Protein AF-A0A942Y2Y8-F1 (afdb_monomer)

Sequence (260 aa):
MPVAVKNQNWIQGVYDPSTGTHDPGAAAQVCASFPASAFPDGYLRFAAALTDLFEAQADQAFVFGRTAAGEMTEPVMATGSPLTVTLGAEWLADVETVFIDITCTEDVTDHAAWAAAVIQLDMSPNYFPESALGIYITPQQLRQFKNMYPDCVSDAYRAAVGELTANIGNIFDMAAMLGEPDENKKDDTIRWILQVLTAYNIASPSLNYSEPLAAAYEKVAQTIIKLKGGVVSLEEPAPYRTDSQNANAEVITSRYKYLG

pLDDT: mean 70.95, std 16.88, range [28.98, 94.31]

Mean predicted aligned error: 14.32 Å

Foldseek 3Di:
DDFPPPPPVQDQADQDPVPRDGHNPDLFKAKGKDFLVLAQQFKKWFAQFDPVQDPKGFDWKWKWFAFPVRDIDDIDIFDDHRTMDGQHNVNSVRGGMMMMMTGIPDGDPDSSVRCVRGIDRFADPFLHRPCLLCVWAPPVRVVVLCVVPVCLLVVQLVVLLVVLCVLQVLWAVSCVQGVDRDNVPNWPLSRLLSSLSSSCSSCVVVVPTDPVSVVSNVVSVVVSVCNSLVVDDIDPPGGTDPPHPPPNPDPPDDVPDDDD

Structure (mmCIF, N/CA/C/O backbone):
data_AF-A0A942Y2Y8-F1
#
_entry.id   AF-A0A942Y2Y8-F1
#
loop_
_atom_site.group_PDB
_atom_site.id
_atom_site.type_symbol
_atom_site.label_atom_id
_atom_site.label_alt_id
_atom_site.label_comp_id
_atom_site.label_asym_id
_atom_site.label_entity_id
_atom_site.label_seq_id
_atom_site.pdbx_PDB_ins_code
_atom_site.Cartn_x
_atom_site.Cartn_y
_atom_site.Cartn_z
_atom_site.occupancy
_atom_site.B_iso_or_equiv
_atom_site.auth_seq_id
_atom_site.auth_comp_id
_atom_site.auth_asym_id
_atom_site.auth_atom_id
_atom_site.pdbx_PDB_model_num
ATOM 1 N N . MET A 1 1 ? 15.844 -10.779 -1.990 1.00 29.38 1 MET A N 1
ATOM 2 C CA . MET A 1 1 ? 15.845 -12.179 -1.494 1.00 29.38 1 MET A CA 1
ATOM 3 C C . MET A 1 1 ? 16.283 -13.093 -2.632 1.00 29.38 1 MET A C 1
ATOM 5 O O . MET A 1 1 ? 15.983 -12.744 -3.767 1.00 29.38 1 MET A O 1
ATOM 9 N N . PRO A 1 2 ? 17.013 -14.199 -2.399 1.00 28.98 2 PRO A N 1
ATOM 10 C CA . PRO A 1 2 ? 17.418 -15.073 -3.494 1.00 28.98 2 PRO A CA 1
ATOM 11 C C . PRO A 1 2 ? 16.175 -15.750 -4.079 1.00 28.98 2 PRO A C 1
ATOM 13 O O . PRO A 1 2 ? 15.473 -16.475 -3.373 1.00 28.98 2 PRO A O 1
ATOM 16 N N . VAL A 1 3 ? 15.894 -15.483 -5.356 1.00 37.16 3 VAL A N 1
ATOM 17 C CA . VAL A 1 3 ? 14.884 -16.205 -6.130 1.00 37.16 3 VAL A CA 1
ATOM 18 C C . VAL A 1 3 ? 15.330 -17.661 -6.164 1.00 37.16 3 VAL A C 1
ATOM 20 O O . VAL A 1 3 ? 16.316 -18.004 -6.816 1.00 37.16 3 VAL A O 1
ATOM 23 N N . ALA A 1 4 ? 14.643 -18.534 -5.432 1.00 37.62 4 ALA A N 1
ATOM 24 C CA . ALA A 1 4 ? 14.806 -19.960 -5.638 1.00 37.62 4 ALA A CA 1
ATOM 25 C C . ALA A 1 4 ? 14.056 -20.310 -6.927 1.00 37.62 4 ALA A C 1
ATOM 27 O O . ALA A 1 4 ? 12.947 -20.839 -6.883 1.00 37.62 4 ALA A O 1
ATOM 28 N N . VAL A 1 5 ? 14.668 -20.015 -8.081 1.00 39.34 5 VAL A N 1
ATOM 29 C CA . VAL A 1 5 ? 14.278 -20.646 -9.342 1.00 39.34 5 VAL A CA 1
ATOM 30 C C . VAL A 1 5 ? 14.702 -22.094 -9.198 1.00 39.34 5 VAL A C 1
ATOM 32 O O . VAL A 1 5 ? 15.810 -22.505 -9.546 1.00 39.34 5 VAL A O 1
ATOM 35 N N . LYS A 1 6 ? 13.845 -22.880 -8.552 1.00 32.59 6 LYS A N 1
ATOM 36 C CA . LYS A 1 6 ? 13.977 -24.317 -8.600 1.00 32.59 6 LYS A CA 1
ATOM 37 C C . LYS A 1 6 ? 13.754 -24.668 -10.057 1.00 32.59 6 LYS A C 1
ATOM 39 O O . LYS A 1 6 ? 12.622 -24.710 -10.520 1.00 32.59 6 LYS A O 1
ATOM 44 N N . ASN A 1 7 ? 14.853 -24.972 -10.738 1.00 32.78 7 ASN A N 1
ATOM 45 C CA . ASN A 1 7 ? 14.883 -25.808 -11.928 1.00 32.78 7 ASN A CA 1
ATOM 46 C C . ASN A 1 7 ? 14.427 -27.225 -11.509 1.00 32.78 7 ASN A C 1
ATOM 48 O O . ASN A 1 7 ? 15.176 -28.196 -11.520 1.00 32.78 7 ASN A O 1
ATOM 52 N N . GLN A 1 8 ? 13.224 -27.321 -10.943 1.00 30.98 8 GLN A N 1
ATOM 53 C CA . GLN A 1 8 ? 12.507 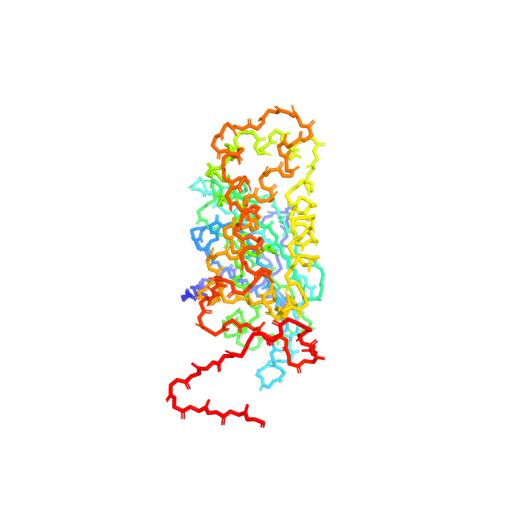-28.563 -10.790 1.00 30.98 8 GLN A CA 1
ATOM 54 C C . GLN A 1 8 ? 11.772 -28.712 -12.108 1.00 30.98 8 GLN A C 1
ATOM 56 O O . GLN A 1 8 ? 11.066 -27.797 -12.511 1.00 30.98 8 GLN A O 1
ATOM 61 N N . ASN A 1 9 ? 12.005 -29.845 -12.763 1.00 31.31 9 ASN A N 1
ATOM 62 C CA . ASN A 1 9 ? 11.547 -30.268 -14.091 1.00 31.31 9 ASN A CA 1
ATOM 63 C C . ASN A 1 9 ? 10.016 -30.256 -14.312 1.00 31.31 9 ASN A C 1
ATOM 65 O O . ASN A 1 9 ? 9.497 -31.097 -15.036 1.00 31.31 9 ASN A O 1
ATOM 69 N N . TRP A 1 10 ? 9.274 -29.377 -13.651 1.00 35.50 10 TRP A N 1
ATOM 70 C CA . TRP A 1 10 ? 7.832 -29.276 -13.739 1.00 35.50 10 TRP A CA 1
ATOM 71 C C . TRP A 1 10 ? 7.377 -28.302 -14.813 1.00 35.50 10 TRP A C 1
ATOM 73 O O . TRP A 1 10 ? 6.204 -28.360 -15.139 1.00 35.50 10 TRP A O 1
ATOM 83 N N . ILE A 1 11 ? 8.248 -27.423 -15.336 1.00 40.03 11 ILE A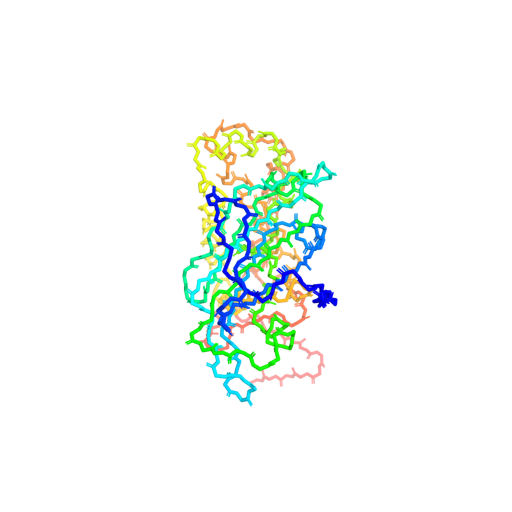 N 1
ATOM 84 C CA . ILE A 1 11 ? 7.776 -26.271 -16.111 1.00 40.03 11 ILE A CA 1
ATOM 85 C C . ILE A 1 11 ? 8.643 -25.935 -17.332 1.00 40.03 11 ILE A C 1
ATOM 87 O O . ILE A 1 11 ? 9.263 -24.885 -17.420 1.00 40.03 11 ILE A O 1
ATOM 91 N N . GLN A 1 12 ? 8.705 -26.857 -18.287 1.00 33.69 12 GLN A N 1
ATOM 92 C CA . GLN A 1 12 ? 8.609 -26.475 -19.699 1.00 33.69 12 GLN A CA 1
ATOM 93 C C . GLN A 1 12 ? 7.242 -26.967 -20.126 1.00 33.69 12 GLN A C 1
ATOM 95 O O . GLN A 1 12 ? 7.063 -28.183 -20.065 1.00 33.69 12 GLN A O 1
ATOM 100 N N . GLY A 1 13 ? 6.273 -26.075 -20.376 1.00 38.81 13 GLY A N 1
ATOM 101 C CA . GLY A 1 13 ? 4.927 -26.442 -20.819 1.00 38.81 13 GLY A CA 1
ATOM 102 C C . GLY A 1 13 ? 3.746 -25.569 -20.380 1.00 38.81 13 GLY A C 1
ATOM 103 O O . GLY A 1 13 ? 3.814 -24.866 -19.383 1.00 38.81 13 GLY A O 1
ATOM 104 N N . VAL A 1 14 ? 2.653 -25.664 -21.142 1.00 39.62 14 VAL A N 1
ATOM 105 C CA . VAL A 1 14 ? 1.379 -24.962 -20.926 1.00 39.62 14 VAL A CA 1
ATOM 106 C C . VAL A 1 14 ? 0.615 -25.629 -19.787 1.00 39.62 14 VAL A C 1
ATOM 108 O O . VAL A 1 14 ? 0.302 -26.819 -19.858 1.00 39.62 14 VAL A O 1
ATOM 111 N N . TYR A 1 15 ? 0.297 -24.868 -18.739 1.00 43.62 15 TYR A N 1
ATOM 112 C CA . TYR A 1 15 ? -0.610 -25.301 -17.678 1.00 43.62 15 TYR A CA 1
ATOM 113 C C . TYR A 1 15 ? -2.063 -25.247 -18.171 1.00 43.62 15 TYR A C 1
ATOM 115 O O . TYR A 1 15 ? -2.558 -24.177 -18.524 1.00 43.62 15 TYR A O 1
ATOM 123 N N . ASP A 1 16 ? -2.758 -26.390 -18.186 1.00 45.28 16 ASP A N 1
ATOM 124 C CA . ASP A 1 16 ? -4.198 -26.445 -18.450 1.00 45.28 16 ASP A CA 1
ATOM 125 C C . ASP A 1 16 ? -4.983 -26.399 -17.123 1.00 45.28 16 ASP A C 1
ATOM 127 O O . ASP A 1 16 ? -5.032 -27.397 -16.388 1.00 45.28 16 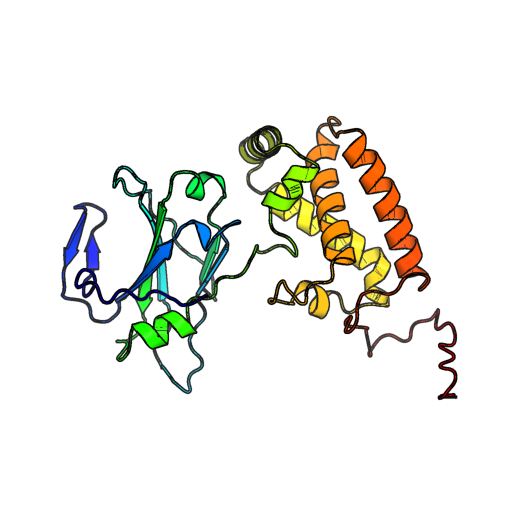ASP A O 1
ATOM 131 N N . PRO A 1 17 ? -5.653 -25.273 -16.810 1.00 39.34 17 PRO A N 1
ATOM 132 C CA . PRO A 1 17 ? -6.388 -25.105 -15.560 1.00 39.34 17 PRO A CA 1
ATOM 133 C C . PRO A 1 17 ? -7.636 -25.996 -15.461 1.00 39.34 17 PRO A C 1
ATOM 135 O O . PRO A 1 17 ? -8.166 -26.167 -14.366 1.00 39.34 17 PRO A O 1
ATOM 138 N N . SER A 1 18 ? -8.115 -26.578 -16.567 1.00 36.94 18 SER A N 1
ATOM 139 C CA . SER A 1 18 ? -9.286 -27.465 -16.574 1.00 36.94 18 SER A CA 1
ATOM 140 C C . SER A 1 18 ? -8.954 -28.919 -16.225 1.00 36.94 18 SER A C 1
ATOM 142 O O . SER A 1 18 ? -9.818 -29.654 -15.743 1.00 36.94 18 SER A O 1
ATOM 144 N N . THR A 1 19 ? -7.704 -29.334 -16.436 1.00 43.19 19 THR A N 1
ATOM 145 C CA . THR A 1 19 ? -7.246 -30.716 -16.219 1.00 43.19 19 THR A CA 1
ATOM 146 C C . THR A 1 19 ? -6.173 -30.838 -15.142 1.00 43.19 19 THR A C 1
ATOM 148 O O . THR A 1 19 ? -5.892 -31.949 -14.695 1.00 43.19 19 THR A O 1
ATOM 151 N N . GLY A 1 20 ? -5.574 -29.722 -14.710 1.00 41.09 20 GLY A N 1
ATOM 152 C CA . GLY A 1 20 ? -4.466 -29.716 -13.753 1.00 41.09 20 GLY A CA 1
ATOM 153 C C . GLY A 1 20 ? -3.198 -30.374 -14.305 1.00 41.09 20 GLY A C 1
ATOM 154 O O . GLY A 1 20 ? -2.337 -30.796 -13.532 1.00 41.09 20 GLY A O 1
ATOM 155 N N . THR A 1 21 ? -3.100 -30.517 -15.631 1.00 38.03 21 THR A N 1
ATOM 156 C CA . THR A 1 21 ? -1.963 -31.145 -16.310 1.00 38.03 21 THR A CA 1
ATOM 157 C C . THR A 1 21 ? -1.142 -30.127 -17.090 1.00 38.03 21 THR A C 1
ATOM 159 O O . THR A 1 21 ? -1.610 -29.042 -17.425 1.00 38.03 21 THR A O 1
ATOM 162 N N . HIS A 1 22 ? 0.121 -30.477 -17.319 1.00 42.22 22 HIS A N 1
ATOM 163 C CA . HIS A 1 22 ? 1.136 -29.594 -17.868 1.00 42.22 22 HIS A CA 1
ATOM 164 C C . HIS A 1 22 ? 1.679 -30.174 -19.184 1.00 42.22 22 HIS A C 1
ATOM 166 O O . HIS A 1 22 ? 2.175 -31.305 -19.183 1.00 42.22 22 HIS A O 1
ATOM 172 N N . ASP A 1 23 ? 1.574 -29.430 -20.291 1.00 44.12 23 ASP A N 1
ATOM 173 C CA . ASP A 1 23 ? 1.946 -29.882 -21.644 1.00 44.12 23 ASP A CA 1
ATOM 174 C C . ASP A 1 23 ? 3.274 -29.264 -22.119 1.00 44.12 23 ASP A C 1
ATOM 176 O O . ASP A 1 23 ? 3.298 -28.068 -22.398 1.00 44.12 23 ASP A O 1
ATOM 180 N N . PRO A 1 24 ? 4.373 -30.028 -22.264 1.00 44.19 24 PRO A N 1
ATOM 181 C CA . PRO A 1 24 ? 5.728 -29.501 -22.434 1.00 44.19 24 PRO A CA 1
ATOM 182 C C . PRO A 1 24 ? 6.102 -28.768 -23.736 1.00 44.19 24 PRO A C 1
ATOM 184 O O . PRO A 1 24 ? 7.284 -28.572 -24.015 1.00 44.19 24 PRO A O 1
ATOM 187 N N . GLY A 1 25 ? 5.122 -28.343 -24.535 1.00 41.03 25 GLY A N 1
ATOM 188 C CA . GLY A 1 25 ? 5.315 -27.887 -25.914 1.00 41.03 25 GLY A CA 1
ATOM 189 C C . GLY A 1 25 ? 5.511 -26.386 -26.179 1.00 41.03 25 GLY A C 1
ATOM 190 O O . GLY A 1 25 ? 5.752 -26.047 -27.335 1.00 41.03 25 GLY A O 1
ATOM 191 N N . ALA A 1 26 ? 5.415 -25.482 -25.195 1.00 46.94 26 ALA A N 1
ATOM 192 C CA . ALA A 1 26 ? 5.525 -24.033 -25.437 1.00 46.94 26 ALA A CA 1
ATOM 193 C C . ALA A 1 26 ? 6.788 -23.435 -24.795 1.00 46.94 26 ALA A C 1
ATOM 195 O O . ALA A 1 26 ? 6.938 -23.437 -23.578 1.00 46.94 26 ALA A O 1
ATOM 196 N N . ALA A 1 27 ? 7.693 -22.911 -25.624 1.00 51.09 27 ALA A N 1
ATOM 197 C CA . ALA A 1 27 ? 8.981 -22.338 -25.219 1.00 51.09 27 ALA A CA 1
ATOM 198 C C . ALA A 1 27 ? 8.900 -20.875 -24.712 1.00 51.09 27 ALA A C 1
ATOM 200 O O . ALA A 1 27 ? 9.917 -20.271 -24.370 1.00 51.09 27 ALA A O 1
ATOM 201 N N . ALA A 1 28 ? 7.682 -20.346 -24.566 1.00 63.03 28 ALA A N 1
ATOM 202 C CA . ALA A 1 28 ? 7.403 -18.960 -24.201 1.00 63.03 28 ALA A CA 1
ATOM 203 C C . ALA A 1 28 ? 6.816 -18.809 -22.783 1.00 63.03 28 ALA A C 1
ATOM 205 O O . ALA A 1 28 ? 6.009 -17.914 -22.548 1.00 63.03 28 ALA A O 1
ATOM 206 N N . GLN A 1 29 ? 7.158 -19.696 -21.842 1.00 67.06 29 GLN A N 1
ATOM 207 C CA . GLN A 1 29 ? 6.560 -19.700 -20.504 1.00 67.06 29 GLN A CA 1
ATOM 208 C C . GLN A 1 29 ? 7.611 -19.877 -19.410 1.00 67.06 29 GLN A C 1
ATOM 210 O O . GLN A 1 29 ? 8.412 -20.811 -19.431 1.00 67.06 29 GLN A O 1
ATOM 215 N N . VAL A 1 30 ? 7.601 -18.968 -18.439 1.00 68.94 30 VAL A N 1
ATOM 216 C CA . VAL A 1 30 ? 8.529 -18.943 -17.310 1.00 68.94 30 VAL A CA 1
ATOM 217 C C . VAL A 1 30 ? 7.738 -19.099 -16.029 1.00 68.94 30 VAL A C 1
ATOM 219 O O . VAL A 1 30 ? 6.879 -18.273 -15.727 1.00 68.94 30 VAL A O 1
ATOM 222 N N . CYS A 1 31 ? 8.101 -20.095 -15.224 1.00 69.75 31 CYS A N 1
ATOM 223 C CA . CYS A 1 31 ? 7.499 -20.271 -13.915 1.00 69.75 31 CYS A CA 1
ATOM 224 C C . CYS A 1 31 ? 8.496 -20.149 -12.769 1.00 69.75 31 CYS A C 1
ATOM 226 O O . CYS A 1 31 ? 9.604 -20.688 -12.805 1.00 69.75 31 CYS A O 1
ATOM 228 N N . ALA A 1 32 ? 8.065 -19.467 -11.713 1.00 71.06 32 ALA A N 1
ATOM 229 C CA . ALA A 1 32 ? 8.843 -19.231 -10.509 1.00 71.06 32 ALA A CA 1
ATOM 230 C C . ALA A 1 32 ? 8.040 -19.609 -9.263 1.00 71.06 32 ALA A C 1
ATOM 232 O O . ALA A 1 32 ? 6.821 -19.468 -9.220 1.00 71.06 32 ALA A O 1
ATOM 233 N N . SER A 1 33 ? 8.736 -20.083 -8.229 1.00 72.12 33 SER A N 1
ATOM 234 C CA . SER A 1 33 ? 8.124 -20.436 -6.949 1.00 72.12 33 SER A CA 1
ATOM 235 C C . SER A 1 33 ? 8.795 -19.695 -5.806 1.00 72.12 33 SER A C 1
ATOM 237 O O . SER A 1 33 ? 10.025 -19.647 -5.731 1.00 72.12 33 SER A O 1
ATOM 239 N N . PHE A 1 34 ? 7.994 -19.199 -4.878 1.00 74.31 34 PHE A N 1
ATOM 240 C CA . PHE A 1 34 ? 8.441 -18.420 -3.737 1.00 74.31 34 PHE A CA 1
ATOM 241 C C . PHE A 1 34 ? 7.731 -18.910 -2.474 1.00 74.31 34 PHE A C 1
ATOM 243 O O . PHE A 1 34 ? 6.559 -19.278 -2.541 1.00 74.31 34 PHE A O 1
ATOM 250 N N . PRO A 1 35 ? 8.388 -18.919 -1.306 1.00 78.12 35 PRO A N 1
ATOM 251 C CA . PRO A 1 35 ? 7.666 -19.132 -0.058 1.00 78.12 35 PRO A CA 1
ATOM 252 C C . PRO A 1 35 ? 6.672 -17.982 0.157 1.00 78.12 35 PRO A C 1
ATOM 254 O O . PRO A 1 35 ? 6.999 -16.832 -0.130 1.00 78.12 35 PRO A O 1
ATOM 257 N N . ALA A 1 36 ? 5.482 -18.260 0.692 1.00 75.94 36 ALA A N 1
ATOM 258 C CA . ALA A 1 36 ? 4.475 -17.224 0.955 1.00 75.94 36 ALA A CA 1
ATOM 259 C C . ALA A 1 36 ? 4.981 -16.124 1.902 1.00 75.94 36 ALA A C 1
ATOM 261 O O . ALA A 1 36 ? 4.612 -14.961 1.773 1.00 75.94 36 ALA A O 1
ATOM 262 N N . SER A 1 37 ? 5.915 -16.466 2.793 1.00 72.81 37 SER A N 1
ATOM 263 C CA . SER A 1 37 ? 6.602 -15.511 3.667 1.00 72.81 37 SER A CA 1
ATOM 264 C C . SER A 1 37 ? 7.445 -14.465 2.928 1.00 72.81 37 SER A C 1
ATOM 266 O O . SER A 1 37 ? 7.826 -13.469 3.537 1.00 72.81 37 SER A O 1
ATOM 268 N N . ALA A 1 38 ? 7.727 -14.650 1.632 1.00 70.56 38 ALA A N 1
ATOM 269 C CA . ALA A 1 38 ? 8.334 -13.621 0.791 1.00 70.56 38 ALA A CA 1
ATOM 270 C C . ALA A 1 38 ? 7.353 -12.488 0.424 1.00 70.56 38 ALA A C 1
ATOM 272 O O . ALA A 1 38 ? 7.790 -11.477 -0.120 1.00 70.56 38 ALA A O 1
ATOM 273 N N . PHE A 1 39 ? 6.058 -12.637 0.732 1.00 71.06 39 PHE A N 1
ATOM 274 C CA . PHE A 1 39 ? 4.984 -11.711 0.359 1.00 71.06 39 PHE A CA 1
ATOM 275 C C . PHE A 1 39 ? 4.173 -11.239 1.575 1.00 71.06 39 PHE A C 1
ATOM 277 O O . PHE A 1 39 ? 2.965 -11.421 1.589 1.00 71.06 39 PHE A O 1
ATOM 284 N N . PRO A 1 40 ? 4.765 -10.625 2.607 1.00 56.06 40 PRO A N 1
ATOM 285 C CA . PRO A 1 40 ? 4.042 -10.297 3.845 1.00 56.06 40 PRO A CA 1
ATOM 286 C C . PRO A 1 40 ? 2.757 -9.469 3.635 1.00 56.06 40 PRO A C 1
ATOM 288 O O . PRO A 1 40 ? 1.799 -9.629 4.387 1.00 56.06 40 PRO A O 1
ATOM 291 N N . ASP A 1 41 ? 2.712 -8.652 2.579 1.00 61.94 41 ASP A N 1
ATOM 292 C CA . ASP A 1 41 ? 1.571 -7.792 2.222 1.00 61.94 41 ASP A CA 1
ATOM 2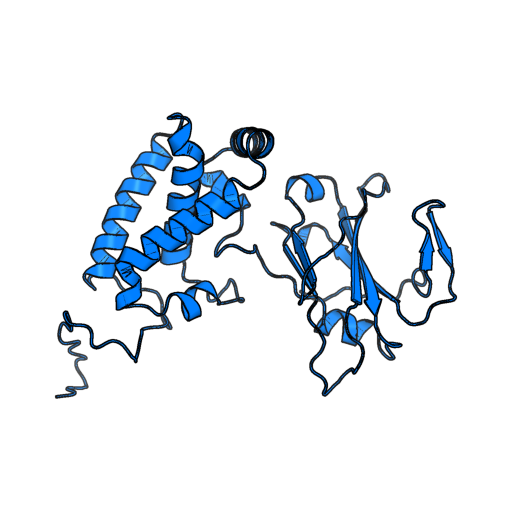93 C C . ASP A 1 41 ? 1.084 -7.982 0.783 1.00 61.94 41 ASP A C 1
ATOM 295 O O . ASP A 1 41 ? 0.194 -7.268 0.328 1.00 61.94 41 ASP A O 1
ATOM 299 N N . GLY A 1 42 ? 1.715 -8.932 0.086 1.00 61.94 42 GLY A N 1
ATOM 300 C CA . GLY A 1 42 ? 1.385 -9.386 -1.253 1.00 61.94 42 GLY A CA 1
ATOM 301 C C . GLY A 1 42 ? 1.167 -8.293 -2.289 1.00 61.94 42 GLY A C 1
ATOM 302 O O . GLY A 1 42 ? 0.058 -8.049 -2.741 1.00 61.94 42 GLY A O 1
ATOM 303 N N . TYR A 1 43 ? 2.253 -7.703 -2.770 1.00 69.06 43 TYR A N 1
ATOM 304 C CA . TYR A 1 43 ? 2.232 -6.983 -4.034 1.00 69.06 43 TYR A CA 1
ATOM 305 C C . TYR A 1 43 ? 3.381 -7.479 -4.912 1.00 69.06 43 TYR A C 1
ATOM 307 O O . TYR A 1 43 ? 4.471 -7.803 -4.440 1.00 69.06 43 TYR A O 1
ATOM 315 N N . LEU A 1 44 ? 3.078 -7.670 -6.187 1.00 73.94 44 LEU A N 1
ATOM 316 C CA . LEU A 1 44 ? 3.941 -8.335 -7.145 1.00 73.94 44 LEU A CA 1
ATOM 317 C C . LEU A 1 44 ? 3.855 -7.579 -8.460 1.00 73.94 44 LEU A C 1
ATOM 319 O O . LEU A 1 44 ? 2.766 -7.301 -8.968 1.00 73.94 44 LEU A O 1
ATOM 323 N N . ARG A 1 45 ? 5.015 -7.249 -9.012 1.00 74.56 45 ARG A N 1
ATOM 324 C CA . ARG A 1 45 ? 5.142 -6.518 -10.262 1.00 74.56 45 ARG A CA 1
ATOM 325 C C . ARG A 1 45 ? 6.012 -7.308 -11.227 1.00 74.56 45 ARG A C 1
ATOM 327 O O . ARG A 1 45 ? 7.069 -7.812 -10.861 1.00 74.56 45 ARG A O 1
ATOM 334 N N . PHE A 1 46 ? 5.588 -7.358 -12.481 1.00 76.31 46 PHE A N 1
ATOM 335 C CA . PHE A 1 46 ? 6.337 -7.939 -13.585 1.00 76.31 46 PHE A CA 1
ATOM 336 C C . PHE A 1 46 ? 6.663 -6.83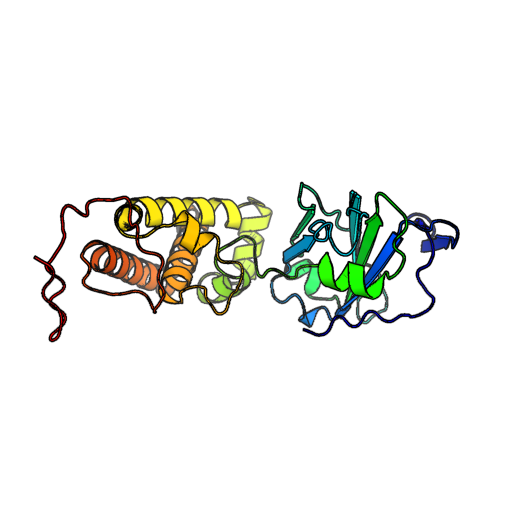6 -14.582 1.00 76.31 46 PHE A C 1
ATOM 338 O O . PHE A 1 46 ? 5.771 -6.273 -15.218 1.00 76.31 46 PHE A O 1
ATOM 345 N N . ALA A 1 47 ? 7.940 -6.494 -14.704 1.00 71.12 47 ALA A N 1
ATOM 346 C CA . ALA A 1 47 ? 8.402 -5.460 -15.622 1.00 71.12 47 ALA A CA 1
ATOM 347 C C . ALA A 1 47 ? 9.243 -6.073 -16.738 1.00 71.12 47 ALA A C 1
ATOM 349 O O . ALA A 1 47 ? 10.026 -6.979 -16.487 1.00 71.12 47 ALA A O 1
ATOM 350 N N . ALA A 1 48 ? 9.110 -5.558 -17.963 1.00 64.38 48 ALA A N 1
ATOM 351 C CA . ALA A 1 48 ? 9.969 -5.973 -19.067 1.00 64.38 48 ALA A CA 1
ATOM 352 C C . ALA A 1 48 ? 11.448 -5.857 -18.663 1.00 64.38 48 ALA A C 1
ATOM 354 O O . ALA A 1 48 ? 11.861 -4.845 -18.085 1.00 64.38 48 ALA A O 1
ATOM 355 N N . ALA A 1 49 ? 12.230 -6.899 -18.951 1.00 60.91 49 ALA A N 1
ATOM 356 C CA . ALA A 1 49 ? 13.667 -6.862 -18.734 1.00 60.91 49 ALA A CA 1
ATOM 357 C C . ALA A 1 49 ? 14.267 -5.708 -19.552 1.00 60.91 49 ALA A C 1
ATOM 359 O O . ALA A 1 49 ? 13.819 -5.419 -20.663 1.00 60.91 49 ALA A O 1
ATOM 360 N N . LEU A 1 50 ? 15.279 -5.034 -19.000 1.00 53.50 50 LEU A N 1
ATOM 361 C CA . LEU A 1 50 ? 16.057 -4.063 -19.764 1.00 53.50 50 LEU A CA 1
ATOM 362 C C . LEU A 1 50 ? 16.639 -4.771 -20.997 1.00 53.50 50 LEU A C 1
ATOM 364 O O . LEU A 1 50 ? 17.264 -5.828 -20.880 1.00 53.50 50 LEU A O 1
ATOM 368 N N . THR A 1 51 ? 16.414 -4.160 -22.160 1.00 53.41 51 THR A N 1
ATOM 369 C CA . THR A 1 51 ? 16.654 -4.674 -23.522 1.00 53.41 51 THR A CA 1
ATOM 370 C C . THR A 1 51 ? 18.078 -5.147 -23.804 1.00 53.41 51 THR A C 1
ATOM 372 O O . THR A 1 51 ? 18.333 -5.764 -24.831 1.00 53.41 51 THR A O 1
ATOM 375 N N . ASP A 1 52 ? 19.015 -4.872 -22.904 1.00 52.16 52 ASP A N 1
ATOM 376 C CA . ASP A 1 52 ? 20.430 -5.168 -23.098 1.00 52.16 52 ASP A CA 1
ATOM 377 C C . ASP A 1 52 ? 20.770 -6.634 -22.754 1.00 52.16 52 ASP A C 1
ATOM 379 O O . ASP A 1 52 ? 21.842 -7.115 -23.118 1.00 52.16 52 ASP A O 1
ATOM 383 N N . LEU A 1 53 ? 19.873 -7.346 -22.051 1.00 52.25 53 LEU A N 1
ATOM 384 C CA . LEU A 1 53 ? 20.067 -8.742 -21.627 1.00 52.25 53 LEU A CA 1
ATOM 385 C C . LEU A 1 53 ? 19.019 -9.717 -22.187 1.00 52.25 53 LEU A C 1
ATOM 387 O O . LEU A 1 53 ? 19.359 -10.879 -22.401 1.00 52.25 53 LEU A O 1
ATOM 391 N N . PHE A 1 54 ? 17.777 -9.275 -22.432 1.00 60.56 54 PHE A N 1
ATOM 392 C CA . PHE A 1 54 ? 16.689 -10.124 -22.937 1.00 60.56 54 PHE A CA 1
ATOM 393 C C . PHE A 1 54 ? 15.676 -9.314 -23.771 1.00 60.56 54 PHE A C 1
ATOM 395 O O . PHE A 1 54 ? 15.259 -8.241 -23.339 1.00 60.56 54 PHE A O 1
ATOM 402 N N . GLU A 1 55 ? 15.252 -9.836 -24.931 1.00 64.94 55 GLU A N 1
ATOM 403 C CA . GLU A 1 55 ? 14.230 -9.214 -25.807 1.00 64.94 55 GLU A CA 1
ATOM 404 C C . GLU A 1 55 ? 12.784 -9.579 -25.399 1.00 64.94 55 GLU A C 1
ATOM 406 O O . GLU A 1 55 ? 11.849 -8.820 -25.654 1.00 64.94 55 GLU A O 1
ATOM 411 N N . ALA A 1 56 ? 12.599 -10.697 -24.685 1.00 70.25 56 ALA A N 1
ATOM 412 C CA . ALA A 1 56 ? 11.289 -11.208 -24.285 1.00 70.25 56 ALA A CA 1
ATOM 413 C C . ALA A 1 56 ? 10.587 -10.331 -23.227 1.00 70.25 56 ALA A C 1
ATOM 415 O O . ALA A 1 56 ? 11.130 -10.068 -22.146 1.00 70.25 56 ALA A O 1
ATOM 416 N N . GLN A 1 57 ? 9.338 -9.945 -23.507 1.00 74.44 57 GLN A N 1
ATOM 417 C CA . GLN A 1 57 ? 8.463 -9.205 -22.594 1.00 74.44 57 GLN A CA 1
ATOM 418 C C . GLN A 1 57 ? 7.463 -10.141 -21.911 1.00 74.44 57 GLN A C 1
ATOM 420 O O . GLN A 1 57 ? 7.062 -11.147 -22.489 1.00 74.44 57 GLN A O 1
ATOM 425 N N . ALA A 1 58 ? 7.046 -9.801 -20.690 1.00 76.12 58 ALA A N 1
ATOM 426 C CA . ALA A 1 58 ? 5.932 -10.477 -20.028 1.00 76.12 58 ALA A CA 1
ATOM 427 C C . ALA A 1 58 ? 4.606 -10.025 -20.666 1.00 76.12 58 ALA A C 1
ATOM 429 O O . ALA A 1 58 ? 4.290 -8.836 -20.630 1.00 76.12 58 ALA A O 1
ATOM 430 N N . ASP A 1 59 ? 3.857 -10.964 -21.245 1.00 77.31 59 ASP A N 1
ATOM 431 C CA . ASP A 1 59 ? 2.571 -10.726 -21.918 1.00 77.31 59 ASP A CA 1
ATOM 432 C C . ASP A 1 59 ? 1.390 -10.960 -20.966 1.00 77.31 59 ASP A C 1
ATOM 434 O O . ASP A 1 59 ? 0.526 -10.102 -20.783 1.00 77.31 59 ASP A O 1
ATOM 438 N N . GLN A 1 60 ? 1.391 -12.104 -20.279 1.00 79.38 60 GLN A N 1
ATOM 439 C CA . GLN A 1 60 ? 0.387 -12.467 -19.278 1.00 79.38 60 GLN A CA 1
ATOM 440 C C . GLN A 1 60 ? 1.066 -13.114 -18.081 1.00 79.38 60 GLN A C 1
ATOM 442 O O . GLN A 1 60 ? 2.060 -13.819 -18.244 1.00 79.38 60 GLN A O 1
ATOM 447 N N . ALA A 1 61 ? 0.528 -12.902 -16.881 1.00 81.50 61 ALA A N 1
ATOM 448 C CA . ALA A 1 61 ? 0.991 -13.619 -15.703 1.00 81.50 61 ALA A CA 1
ATOM 449 C C . ALA A 1 61 ? -0.172 -14.084 -14.827 1.00 81.50 61 ALA A C 1
ATOM 451 O O . ALA A 1 61 ? -1.136 -13.348 -14.604 1.00 81.50 61 ALA A O 1
ATOM 452 N N . PHE A 1 62 ? -0.052 -15.300 -14.310 1.00 83.50 62 PHE A N 1
ATOM 453 C CA . PHE A 1 62 ? -0.983 -15.918 -13.378 1.00 83.50 62 PHE A CA 1
ATOM 454 C C . PHE A 1 62 ? -0.253 -16.285 -12.094 1.00 83.50 62 PHE A C 1
ATOM 456 O O . PHE A 1 62 ? 0.858 -16.815 -12.118 1.00 83.50 62 PHE A O 1
ATOM 463 N N . VAL A 1 63 ? -0.886 -16.008 -10.960 1.00 84.94 63 VAL A N 1
ATOM 464 C CA . VAL A 1 63 ? -0.348 -16.330 -9.643 1.00 84.94 63 VAL A CA 1
ATOM 465 C C . VAL A 1 63 ? -1.250 -17.330 -8.943 1.00 84.94 63 VAL A C 1
ATOM 467 O O . VAL A 1 63 ? -2.460 -17.135 -8.851 1.00 84.94 63 VAL A O 1
ATOM 470 N N . PHE A 1 64 ? -0.640 -18.389 -8.423 1.00 86.38 64 PHE A N 1
ATOM 471 C CA . PHE A 1 64 ? -1.309 -19.476 -7.724 1.00 86.38 64 PHE A CA 1
ATOM 472 C C . PHE A 1 64 ? -0.642 -19.711 -6.378 1.00 86.38 64 PHE A C 1
ATOM 474 O O . PHE A 1 64 ? 0.566 -19.556 -6.223 1.00 86.38 64 PHE A O 1
ATOM 481 N N . GLY A 1 65 ? -1.420 -20.110 -5.390 1.00 83.31 65 GLY A N 1
ATOM 482 C CA . GLY A 1 65 ? -0.945 -20.479 -4.069 1.00 83.31 65 GLY A CA 1
ATOM 483 C C . GLY A 1 65 ? -1.088 -21.977 -3.892 1.00 83.31 65 GLY A C 1
ATOM 484 O O . GLY A 1 65 ? -2.065 -22.562 -4.346 1.00 83.31 65 GLY A O 1
ATOM 485 N N . ARG A 1 66 ? -0.132 -22.602 -3.215 1.00 82.62 66 ARG A N 1
ATOM 486 C CA . ARG A 1 66 ? -0.261 -23.970 -2.728 1.00 82.62 66 ARG A CA 1
ATOM 487 C C . ARG A 1 66 ? -0.283 -23.974 -1.213 1.00 82.62 66 ARG A C 1
ATOM 489 O O . ARG A 1 66 ? 0.642 -23.451 -0.585 1.00 82.62 66 ARG A O 1
ATOM 496 N N . THR A 1 67 ? -1.316 -24.579 -0.646 1.00 82.81 67 THR A N 1
ATOM 497 C CA . THR A 1 67 ? -1.469 -24.730 0.803 1.00 82.81 67 THR A CA 1
ATOM 498 C C . THR A 1 67 ? -0.584 -25.852 1.345 1.00 82.81 67 THR A C 1
ATOM 500 O O . THR A 1 67 ? -0.065 -26.680 0.589 1.00 82.81 67 THR A O 1
ATOM 503 N N . ALA A 1 68 ? -0.452 -25.930 2.671 1.00 79.81 68 ALA A N 1
ATOM 504 C CA . ALA A 1 68 ? 0.231 -27.040 3.347 1.00 79.81 68 ALA A CA 1
ATOM 505 C C . ALA A 1 68 ? -0.394 -28.414 3.029 1.00 79.81 68 ALA A C 1
ATOM 507 O O . ALA A 1 68 ? 0.287 -29.439 3.037 1.00 79.81 68 ALA A O 1
ATOM 508 N N . ALA A 1 69 ? -1.697 -28.439 2.720 1.00 79.00 69 ALA A N 1
ATOM 509 C CA . ALA A 1 69 ? -2.424 -29.643 2.324 1.00 79.00 69 ALA A CA 1
ATOM 510 C C . ALA A 1 69 ? -2.163 -30.058 0.861 1.00 79.00 69 ALA A C 1
ATOM 512 O O . ALA A 1 69 ? -2.616 -31.118 0.434 1.00 79.00 69 ALA A O 1
ATOM 513 N N . GLY A 1 70 ? -1.421 -29.248 0.096 1.00 75.69 70 GLY A N 1
ATOM 514 C CA . GLY A 1 70 ? -1.143 -29.479 -1.321 1.00 75.69 70 GLY A CA 1
ATOM 515 C C . GLY A 1 70 ? -2.253 -29.006 -2.262 1.00 75.69 70 GLY A C 1
ATOM 516 O O . GLY A 1 70 ? -2.178 -29.284 -3.457 1.00 75.69 70 GLY A O 1
ATOM 517 N N . GLU A 1 71 ? -3.258 -28.295 -1.750 1.00 78.25 71 GLU A N 1
ATOM 518 C CA . GLU A 1 71 ? -4.342 -27.723 -2.551 1.00 78.25 71 GLU A CA 1
ATOM 519 C C . GLU A 1 71 ? -3.869 -26.454 -3.264 1.00 78.25 71 GLU A C 1
ATOM 521 O O . GLU A 1 71 ? -3.098 -25.673 -2.700 1.00 78.25 71 GLU A O 1
ATOM 526 N N . MET A 1 72 ? -4.335 -26.255 -4.497 1.00 79.44 72 MET A N 1
ATOM 527 C CA . MET A 1 72 ?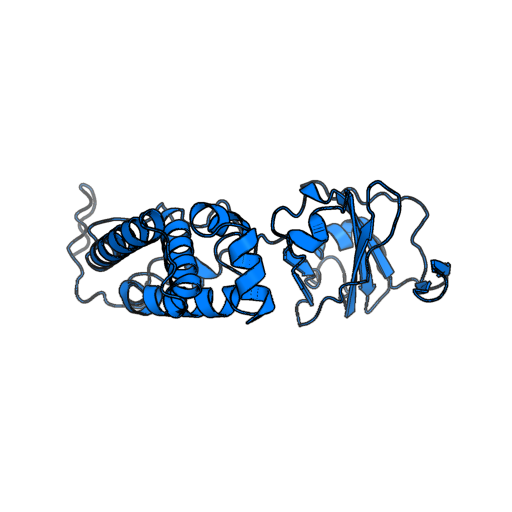 -4.043 -25.065 -5.296 1.00 79.44 72 MET A CA 1
ATOM 528 C C . MET A 1 72 ? -5.170 -24.043 -5.140 1.00 79.44 72 MET A C 1
ATOM 530 O O . MET A 1 72 ? -6.344 -24.401 -5.225 1.00 79.44 72 MET A O 1
ATOM 534 N N . THR A 1 73 ? -4.820 -22.776 -4.928 1.00 81.06 73 THR A N 1
ATOM 535 C CA . THR A 1 73 ? -5.787 -21.673 -4.934 1.00 81.06 73 THR A CA 1
ATOM 536 C C . THR A 1 73 ? -6.218 -21.327 -6.359 1.00 81.06 73 THR A C 1
ATOM 538 O O . THR A 1 73 ? -5.568 -21.703 -7.339 1.00 81.06 73 THR A O 1
ATOM 541 N N . GLU A 1 74 ? -7.322 -20.587 -6.480 1.00 78.56 74 GLU A N 1
ATOM 542 C CA . GLU A 1 74 ? -7.732 -20.035 -7.769 1.00 78.56 74 GLU A CA 1
ATOM 543 C C . GLU A 1 74 ? -6.667 -19.063 -8.319 1.00 78.56 74 GLU A C 1
ATOM 545 O O . GLU A 1 74 ? -6.108 -18.272 -7.544 1.00 78.56 74 GLU A O 1
ATOM 550 N N . PRO A 1 75 ? -6.388 -19.102 -9.640 1.00 80.31 75 PRO A N 1
ATOM 551 C CA . PRO A 1 75 ? -5.453 -18.185 -10.279 1.00 80.31 75 PRO A CA 1
ATOM 552 C C . PRO A 1 75 ? -5.862 -16.731 -10.091 1.00 80.31 75 PRO A C 1
ATOM 554 O O . PRO A 1 75 ? -6.989 -16.345 -10.403 1.00 80.31 75 PRO A O 1
ATOM 557 N N . VAL A 1 76 ? -4.894 -15.901 -9.717 1.00 83.88 76 VAL A N 1
ATOM 558 C CA . VAL A 1 76 ? -5.014 -14.446 -9.795 1.00 83.88 76 VAL A CA 1
ATOM 559 C C . VAL A 1 76 ? -4.254 -13.969 -11.026 1.00 83.88 76 VAL A C 1
ATOM 561 O O . VAL A 1 76 ? -3.046 -14.171 -11.137 1.00 83.88 76 VAL A O 1
ATOM 564 N N . MET A 1 77 ? -4.961 -13.346 -11.966 1.00 83.38 77 MET A N 1
ATOM 565 C CA . MET A 1 77 ? -4.354 -12.772 -13.166 1.00 83.38 77 MET A CA 1
ATOM 566 C C . MET A 1 77 ? -3.705 -11.422 -12.835 1.00 83.38 77 MET A C 1
ATOM 568 O O . MET A 1 77 ? -4.340 -10.554 -12.233 1.00 83.38 77 MET A O 1
ATOM 572 N N . ALA A 1 78 ? -2.455 -11.232 -13.255 1.00 82.44 78 ALA A N 1
ATOM 573 C CA . ALA A 1 78 ? -1.802 -9.931 -13.241 1.00 82.44 78 ALA A CA 1
ATOM 574 C C . ALA A 1 78 ? -2.269 -9.093 -14.434 1.00 82.44 78 ALA A C 1
ATOM 576 O O . ALA A 1 78 ? -2.471 -9.612 -15.531 1.00 82.44 78 ALA A O 1
ATOM 577 N N . THR A 1 79 ? -2.432 -7.789 -14.234 1.00 76.06 79 THR A N 1
ATOM 578 C CA . THR A 1 79 ? -2.975 -6.887 -15.262 1.00 76.06 79 THR A CA 1
ATOM 579 C C . THR A 1 79 ? -2.163 -5.599 -15.354 1.00 76.06 79 THR A C 1
ATOM 581 O O . THR A 1 79 ? -1.442 -5.251 -14.425 1.00 76.06 79 THR A O 1
ATOM 584 N N . GLY A 1 80 ? -2.273 -4.877 -16.473 1.00 71.88 80 GLY A N 1
ATOM 585 C CA . GLY A 1 80 ? -1.615 -3.579 -16.668 1.00 71.88 80 GLY A CA 1
ATOM 586 C C . GLY A 1 80 ? -0.292 -3.639 -17.439 1.00 71.88 80 GLY A C 1
ATOM 587 O O . GLY A 1 80 ? 0.085 -4.667 -17.987 1.00 71.88 80 GLY A O 1
ATOM 588 N N . SER A 1 81 ? 0.390 -2.494 -17.526 1.00 70.31 81 SER A N 1
ATOM 589 C CA . SER A 1 81 ? 1.707 -2.357 -18.162 1.00 70.31 81 SER A CA 1
ATOM 590 C C . SER A 1 81 ? 2.568 -1.390 -17.339 1.00 70.31 81 SER A C 1
ATOM 592 O O . SER A 1 81 ? 2.368 -0.175 -17.452 1.00 70.31 81 SER A O 1
ATOM 594 N N . PRO A 1 82 ? 3.523 -1.873 -16.519 1.00 73.81 82 PRO A N 1
ATOM 595 C CA . PRO A 1 82 ? 3.888 -3.282 -16.288 1.00 73.81 82 PRO A CA 1
ATOM 596 C C . PRO A 1 82 ? 2.749 -4.107 -15.667 1.00 73.81 82 PRO A C 1
ATOM 598 O O . PRO A 1 82 ? 1.879 -3.534 -15.013 1.00 73.81 82 PRO A O 1
ATOM 601 N N . LEU A 1 83 ? 2.755 -5.431 -15.865 1.00 78.50 83 LEU A N 1
ATOM 602 C CA . LEU A 1 83 ? 1.765 -6.324 -15.252 1.00 78.50 83 LEU A CA 1
ATOM 603 C C . LEU A 1 83 ? 1.945 -6.306 -13.730 1.00 78.50 83 LEU A C 1
ATOM 605 O O . LEU A 1 83 ? 3.0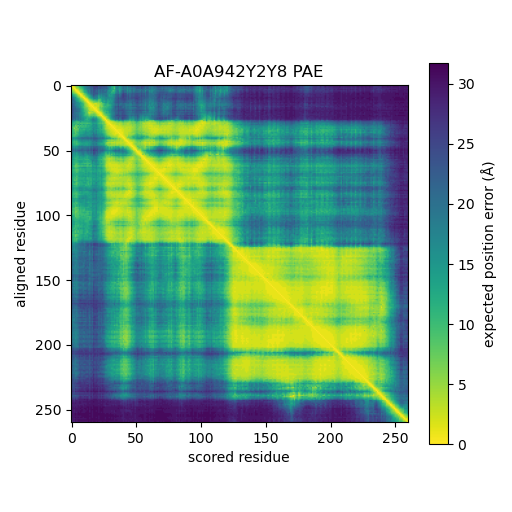60 -6.463 -13.230 1.00 78.50 83 LEU A O 1
ATOM 609 N N . THR A 1 84 ? 0.863 -6.138 -12.980 1.00 78.56 84 THR A N 1
ATOM 610 C CA . THR A 1 84 ? 0.889 -6.123 -11.514 1.00 78.56 84 THR A CA 1
ATOM 611 C C . THR A 1 84 ? -0.229 -6.970 -10.929 1.00 78.56 84 THR A C 1
ATOM 613 O O . THR A 1 84 ? -1.280 -7.177 -11.542 1.00 78.56 84 THR A O 1
ATOM 616 N N . VAL A 1 85 ? 0.012 -7.480 -9.724 1.00 79.44 85 VAL A N 1
ATOM 617 C CA . VAL A 1 85 ? -0.961 -8.238 -8.944 1.00 79.44 85 VAL A CA 1
ATOM 618 C C . VAL A 1 85 ? -0.763 -7.977 -7.456 1.00 79.44 85 VAL A C 1
ATOM 620 O O . VAL A 1 85 ? 0.352 -8.011 -6.937 1.00 79.44 85 VAL A O 1
ATOM 623 N N . THR A 1 86 ? -1.869 -7.735 -6.760 1.00 77.00 86 THR A N 1
ATOM 624 C CA . THR A 1 86 ? -1.904 -7.649 -5.299 1.00 77.00 86 THR A CA 1
ATOM 625 C C . THR A 1 86 ? -2.444 -8.967 -4.752 1.00 77.00 86 THR A C 1
ATOM 627 O O . THR A 1 86 ? -3.592 -9.326 -5.007 1.00 77.00 86 THR A O 1
ATOM 630 N N . LEU A 1 87 ? -1.627 -9.693 -3.998 1.00 77.00 87 LEU A N 1
ATOM 631 C CA . LEU A 1 87 ? -2.027 -10.858 -3.220 1.00 77.00 87 LEU A CA 1
ATOM 632 C C . LEU A 1 87 ? -2.495 -10.384 -1.840 1.00 77.00 87 LEU A C 1
ATOM 634 O O . LEU A 1 87 ? -1.717 -9.906 -1.023 1.00 77.00 87 LEU A O 1
ATOM 638 N N . GLY A 1 88 ? -3.787 -10.495 -1.550 1.00 70.94 88 GLY A N 1
ATOM 639 C CA . GLY A 1 88 ? -4.287 -10.108 -0.232 1.00 70.94 88 GLY A CA 1
ATOM 640 C C . GLY A 1 88 ? -3.684 -10.970 0.885 1.00 70.94 88 GLY A C 1
ATOM 641 O O . GLY A 1 88 ? -3.482 -12.171 0.704 1.00 70.94 88 GLY A O 1
ATOM 642 N N . ALA A 1 89 ? -3.494 -10.391 2.074 1.00 69.06 89 ALA A N 1
ATOM 643 C CA . ALA A 1 89 ? -3.060 -11.132 3.266 1.00 69.06 89 ALA A CA 1
ATOM 644 C C . ALA A 1 89 ? -3.959 -12.348 3.580 1.00 69.06 89 ALA A C 1
ATOM 646 O O . ALA A 1 89 ? -3.495 -13.340 4.128 1.00 69.06 89 ALA A O 1
ATOM 647 N N . GLU A 1 90 ? -5.240 -12.292 3.202 1.00 72.25 90 GLU A N 1
ATOM 648 C CA . GLU A 1 90 ? -6.172 -13.418 3.340 1.00 72.25 90 GLU A CA 1
ATOM 649 C C . GLU A 1 90 ? -5.882 -14.547 2.357 1.00 72.25 90 GLU A C 1
ATOM 651 O O . GLU A 1 90 ? -5.904 -15.708 2.744 1.00 72.25 90 GLU A O 1
ATOM 656 N N . TRP A 1 91 ? -5.565 -14.209 1.105 1.00 78.75 91 TRP A N 1
ATOM 657 C CA . TRP A 1 91 ? -5.183 -15.199 0.100 1.00 78.75 91 TRP A CA 1
ATOM 658 C C . TRP A 1 91 ? -3.886 -15.903 0.508 1.00 78.75 91 TRP A C 1
ATOM 660 O O . TRP A 1 91 ? -3.733 -17.095 0.282 1.00 78.75 91 TRP A O 1
ATOM 670 N N . LEU A 1 92 ? -2.974 -15.179 1.160 1.00 77.88 92 LEU A N 1
ATOM 671 C CA . LEU A 1 92 ? -1.697 -15.710 1.635 1.00 77.88 92 LEU A CA 1
ATOM 672 C C . LEU A 1 92 ? -1.781 -16.471 2.966 1.00 77.88 92 LEU A C 1
ATOM 674 O O . LEU A 1 92 ? -0.830 -17.173 3.297 1.00 77.88 92 LEU A O 1
ATOM 678 N N . ALA A 1 93 ? -2.875 -16.348 3.725 1.00 79.00 93 ALA A N 1
ATOM 679 C CA . ALA A 1 93 ? -2.960 -16.848 5.101 1.00 79.00 93 ALA A CA 1
ATOM 680 C C . ALA A 1 93 ? -2.720 -18.363 5.215 1.00 79.00 93 ALA A C 1
ATOM 682 O O . ALA A 1 93 ? -2.046 -18.807 6.143 1.00 79.00 93 ALA A O 1
ATOM 683 N N . ASP A 1 94 ? -3.229 -19.127 4.246 1.00 82.75 94 ASP A N 1
ATOM 684 C CA . ASP A 1 94 ? -3.135 -20.592 4.212 1.00 82.75 94 ASP A CA 1
ATOM 685 C C . ASP A 1 94 ? -2.183 -21.105 3.115 1.00 82.75 94 ASP A C 1
ATOM 687 O O . ASP A 1 94 ? -2.058 -22.313 2.894 1.00 82.75 94 ASP A O 1
ATOM 691 N N . VAL A 1 95 ? -1.498 -20.197 2.414 1.00 83.94 95 VAL A N 1
ATOM 692 C CA . VAL A 1 95 ? -0.572 -20.526 1.326 1.00 83.94 95 VAL A CA 1
ATOM 693 C C . VAL A 1 95 ? 0.833 -20.693 1.894 1.00 83.94 95 VAL A C 1
ATOM 695 O O . VAL A 1 95 ? 1.343 -19.830 2.596 1.00 83.94 95 VAL A O 1
ATOM 698 N N . GLU A 1 96 ? 1.502 -21.797 1.559 1.00 83.94 96 GLU A N 1
ATOM 699 C CA . GLU A 1 96 ? 2.914 -22.008 1.900 1.00 83.94 96 GLU A CA 1
ATOM 700 C C . GLU A 1 96 ? 3.843 -21.591 0.761 1.00 83.94 96 GLU A C 1
ATOM 702 O O . GLU A 1 96 ? 4.953 -21.105 0.988 1.00 83.94 96 GLU A O 1
ATOM 707 N N . THR A 1 97 ? 3.419 -21.818 -0.483 1.00 79.94 97 THR A N 1
ATOM 708 C CA . THR A 1 97 ? 4.219 -21.550 -1.683 1.00 79.94 97 THR A CA 1
ATOM 709 C C . THR A 1 97 ? 3.383 -20.815 -2.716 1.00 79.94 97 THR A C 1
ATOM 711 O O . THR A 1 97 ? 2.305 -21.274 -3.072 1.00 79.94 97 THR A O 1
ATOM 714 N N . VAL A 1 98 ? 3.902 -19.705 -3.225 1.00 80.81 98 VAL A N 1
ATOM 715 C CA . VAL A 1 98 ? 3.334 -18.954 -4.343 1.00 80.81 98 VAL A CA 1
ATOM 716 C C . VAL A 1 98 ? 4.047 -19.375 -5.620 1.00 80.81 98 VAL A C 1
ATOM 718 O O . VAL A 1 98 ? 5.277 -19.370 -5.677 1.00 80.81 98 VAL A O 1
ATOM 721 N N . PHE A 1 99 ? 3.274 -19.737 -6.631 1.00 81.06 99 PHE A N 1
ATOM 722 C CA . PHE A 1 99 ? 3.715 -20.015 -7.986 1.00 81.06 99 PHE A CA 1
ATOM 723 C C . PHE A 1 99 ? 3.309 -18.860 -8.881 1.00 81.06 99 PHE A C 1
ATOM 725 O O . PHE A 1 99 ? 2.185 -18.369 -8.807 1.00 81.06 99 PHE A O 1
ATOM 732 N N . ILE A 1 100 ? 4.234 -18.443 -9.725 1.00 80.38 100 ILE A N 1
ATOM 733 C CA . ILE A 1 100 ? 4.019 -17.417 -10.725 1.00 80.38 100 ILE A CA 1
ATOM 734 C C . ILE A 1 100 ? 4.288 -18.064 -12.060 1.00 80.38 100 ILE A C 1
ATOM 736 O O . ILE A 1 100 ? 5.357 -18.639 -12.248 1.00 80.38 100 ILE A O 1
ATOM 740 N N . ASP A 1 101 ? 3.328 -17.939 -12.951 1.00 80.50 101 ASP A N 1
ATOM 741 C CA . ASP A 1 101 ? 3.389 -18.408 -14.315 1.00 80.50 101 ASP A CA 1
ATOM 742 C C . ASP A 1 101 ? 3.319 -17.203 -15.247 1.00 80.50 101 ASP A C 1
ATOM 744 O O . ASP A 1 101 ? 2.372 -16.423 -15.162 1.00 80.50 101 ASP A O 1
ATOM 748 N N . ILE A 1 102 ? 4.343 -17.005 -16.075 1.00 78.25 102 ILE A N 1
ATOM 749 C CA . ILE A 1 102 ? 4.477 -15.843 -16.948 1.00 78.25 102 ILE A CA 1
ATOM 750 C C . ILE A 1 102 ? 4.601 -16.316 -18.389 1.00 78.25 102 ILE A C 1
ATOM 752 O O . ILE A 1 102 ? 5.543 -17.021 -18.742 1.00 78.25 102 ILE A O 1
ATOM 756 N N . THR A 1 103 ? 3.675 -15.872 -19.231 1.00 78.19 103 THR A N 1
ATOM 757 C CA . THR A 1 103 ? 3.772 -16.000 -20.684 1.00 78.19 103 THR A CA 1
ATOM 758 C C . THR A 1 103 ? 4.628 -14.868 -21.240 1.00 78.19 103 THR A C 1
ATOM 760 O O . THR A 1 103 ? 4.461 -13.703 -20.867 1.00 78.19 103 THR A O 1
ATOM 763 N N . CYS A 1 104 ? 5.540 -15.213 -22.137 1.00 73.38 104 CYS A N 1
ATOM 764 C CA . CYS A 1 104 ? 6.486 -14.312 -22.769 1.00 73.38 104 CYS A CA 1
ATOM 765 C C . CYS A 1 104 ? 6.105 -14.059 -24.232 1.00 73.38 104 CYS A C 1
ATOM 767 O O . CYS A 1 104 ? 5.550 -14.926 -24.904 1.00 73.38 104 CYS A O 1
ATOM 769 N N . THR A 1 105 ? 6.449 -12.882 -24.754 1.00 75.62 105 THR A N 1
ATOM 770 C CA . THR A 1 105 ? 6.262 -12.562 -26.181 1.00 75.62 105 THR A CA 1
ATOM 771 C C . THR A 1 105 ? 7.183 -13.369 -27.099 1.00 75.62 105 THR A C 1
ATOM 773 O O . THR A 1 105 ? 6.889 -13.516 -28.283 1.00 75.62 105 THR A O 1
ATOM 776 N N . GLU A 1 106 ? 8.300 -13.864 -26.563 1.00 72.38 106 GLU A N 1
ATOM 777 C CA . GLU A 1 106 ? 9.352 -14.591 -27.275 1.00 72.38 106 GLU A CA 1
ATOM 778 C C . GLU A 1 106 ? 10.003 -15.633 -26.351 1.00 72.38 106 GLU A C 1
ATOM 780 O O . GLU A 1 106 ? 9.873 -15.555 -25.125 1.00 72.38 106 GLU A O 1
ATOM 785 N N . ASP A 1 107 ? 10.725 -16.591 -26.936 1.00 70.25 107 ASP A N 1
ATOM 786 C CA . ASP A 1 107 ? 11.413 -17.646 -26.189 1.00 70.25 107 ASP A CA 1
ATOM 787 C C . ASP A 1 107 ? 12.555 -17.080 -25.331 1.00 70.25 107 ASP A C 1
ATOM 789 O O . ASP A 1 107 ? 13.459 -16.388 -25.809 1.00 70.25 107 ASP A O 1
ATOM 793 N N . VAL A 1 108 ? 12.563 -17.437 -24.048 1.00 66.38 108 VAL A N 1
ATOM 794 C CA . VAL A 1 108 ? 13.593 -17.001 -23.102 1.00 66.38 108 VAL A CA 1
ATOM 795 C C . VAL A 1 108 ? 14.722 -18.030 -23.056 1.00 66.38 108 VAL A C 1
ATOM 797 O O . VAL A 1 108 ? 14.519 -19.189 -22.713 1.00 66.38 108 VAL A O 1
ATOM 800 N N . THR A 1 109 ? 15.960 -17.630 -23.358 1.00 68.31 109 THR A N 1
ATOM 801 C CA . THR A 1 109 ? 17.092 -18.580 -23.347 1.00 68.31 109 THR A CA 1
ATOM 802 C C . THR A 1 109 ? 17.517 -18.977 -21.926 1.00 68.31 109 THR A C 1
ATOM 804 O O . THR A 1 109 ? 17.780 -20.150 -21.665 1.00 68.31 109 THR A O 1
ATOM 807 N N . ASP A 1 110 ? 17.545 -18.021 -20.989 1.00 71.00 110 ASP A N 1
ATOM 808 C CA . ASP A 1 110 ? 17.816 -18.255 -19.562 1.00 71.00 110 ASP A CA 1
ATOM 809 C C . ASP A 1 110 ? 16.620 -17.800 -18.719 1.00 71.00 110 ASP A C 1
ATOM 811 O O . ASP A 1 110 ? 16.502 -16.638 -18.321 1.00 71.00 110 ASP A O 1
ATOM 815 N N . HIS A 1 111 ? 15.716 -18.745 -18.458 1.00 71.00 111 HIS A N 1
ATOM 816 C CA . HIS A 1 111 ? 14.472 -18.498 -17.731 1.00 71.00 111 HIS A CA 1
ATOM 817 C C . HIS A 1 111 ? 14.735 -18.013 -16.298 1.00 71.00 111 HIS A C 1
ATOM 819 O O . HIS A 1 111 ? 13.959 -17.225 -15.763 1.00 71.00 111 HIS A O 1
ATOM 825 N N . ALA A 1 112 ? 15.833 -18.449 -15.669 1.00 66.94 112 ALA A N 1
ATOM 826 C CA . ALA A 1 112 ? 16.131 -18.107 -14.284 1.00 66.94 112 ALA A CA 1
ATOM 827 C C . ALA A 1 112 ? 16.650 -16.672 -14.153 1.00 66.94 112 ALA A C 1
ATOM 829 O O . ALA A 1 112 ? 16.192 -15.924 -13.286 1.00 66.94 112 ALA A O 1
ATOM 830 N N . ALA A 1 113 ? 17.582 -16.282 -15.025 1.00 68.00 113 ALA A N 1
ATOM 831 C CA . ALA A 1 113 ? 18.106 -14.922 -15.062 1.00 68.00 113 ALA A CA 1
ATOM 832 C C . ALA A 1 113 ? 17.032 -13.913 -15.493 1.00 68.00 113 ALA A C 1
ATOM 834 O O . ALA A 1 113 ? 16.930 -12.838 -14.900 1.00 68.00 113 ALA A O 1
ATOM 835 N N . TRP A 1 114 ? 16.186 -14.282 -16.458 1.00 74.81 114 TRP A N 1
ATOM 836 C CA . TRP A 1 114 ? 15.058 -13.454 -16.874 1.00 74.81 114 TRP A CA 1
ATOM 837 C C . TRP A 1 114 ? 14.022 -13.294 -15.758 1.00 74.81 114 TRP A C 1
ATOM 839 O O . TRP A 1 114 ? 13.662 -12.167 -15.427 1.00 74.81 114 TRP A O 1
ATOM 849 N N . ALA A 1 115 ? 13.608 -14.385 -15.100 1.00 72.75 115 ALA A N 1
ATOM 850 C CA . ALA A 1 115 ? 12.671 -14.323 -13.975 1.00 72.75 115 ALA A CA 1
ATOM 851 C C . ALA A 1 115 ? 13.196 -13.426 -12.847 1.00 72.75 115 ALA A C 1
ATOM 853 O O . ALA A 1 115 ? 12.446 -12.626 -12.295 1.00 72.75 115 ALA A O 1
ATOM 854 N N . ALA A 1 116 ? 14.490 -13.516 -12.528 1.00 70.62 116 ALA A N 1
ATOM 855 C CA . ALA A 1 116 ? 15.119 -12.666 -11.521 1.00 70.62 116 ALA A 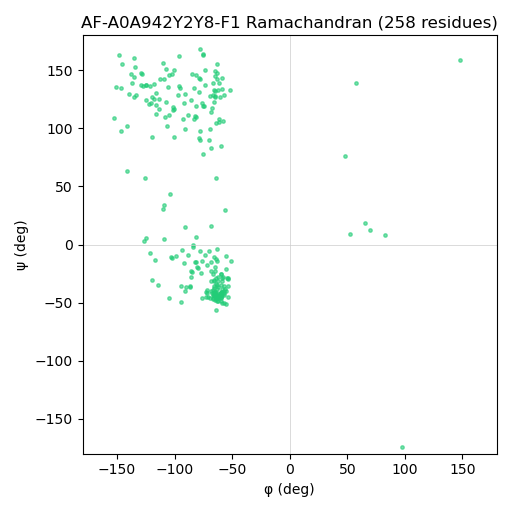CA 1
ATOM 856 C C . ALA A 1 116 ? 15.187 -11.179 -11.921 1.00 70.62 116 ALA A C 1
ATOM 858 O O . ALA A 1 116 ? 15.258 -10.324 -11.040 1.00 70.62 116 ALA A O 1
ATOM 859 N N . ALA A 1 117 ? 15.179 -10.869 -13.220 1.00 70.62 117 ALA A N 1
ATOM 860 C CA . ALA A 1 117 ? 15.183 -9.501 -13.734 1.00 70.62 117 ALA A CA 1
ATOM 861 C C . ALA A 1 117 ? 13.769 -8.902 -13.856 1.00 70.62 117 ALA A C 1
ATOM 863 O O . ALA A 1 117 ? 13.590 -7.708 -13.621 1.00 70.62 117 ALA A O 1
ATOM 864 N N . VAL A 1 118 ? 12.780 -9.723 -14.221 1.00 73.62 118 VAL A N 1
ATOM 865 C CA . VAL A 1 118 ? 11.403 -9.299 -14.525 1.00 73.62 118 VAL A CA 1
ATOM 866 C C . VAL A 1 118 ? 10.495 -9.312 -13.302 1.00 73.62 118 VAL A C 1
ATOM 868 O O . VAL A 1 118 ? 9.635 -8.440 -13.174 1.00 73.62 118 VAL A O 1
ATOM 871 N N . ILE A 1 119 ? 10.670 -10.283 -12.402 1.00 76.06 119 ILE A N 1
ATOM 872 C CA . ILE A 1 119 ? 9.840 -10.416 -11.205 1.00 76.06 119 ILE A CA 1
ATOM 873 C C . ILE A 1 119 ? 10.380 -9.487 -10.122 1.00 76.06 119 ILE A C 1
ATOM 875 O O . ILE A 1 119 ? 11.416 -9.746 -9.507 1.00 76.06 119 ILE A O 1
ATOM 879 N N . GLN A 1 120 ? 9.638 -8.417 -9.862 1.00 72.12 120 GLN A N 1
ATOM 880 C CA . GLN A 1 120 ? 9.909 -7.467 -8.797 1.00 72.12 120 GLN A CA 1
ATOM 881 C C . GLN A 1 120 ? 8.886 -7.650 -7.678 1.00 72.12 120 GLN A C 1
ATOM 883 O O . GLN A 1 120 ? 7.671 -7.593 -7.878 1.00 72.12 120 GLN A O 1
ATOM 888 N N . LEU A 1 121 ? 9.406 -7.913 -6.483 1.00 66.50 121 LEU A N 1
ATOM 889 C CA . LEU A 1 121 ? 8.614 -7.957 -5.263 1.00 66.50 121 LEU A CA 1
ATOM 890 C C . LEU A 1 121 ? 8.631 -6.562 -4.658 1.00 66.50 121 LEU A C 1
ATOM 892 O O . LEU A 1 121 ? 9.601 -6.184 -4.003 1.00 66.50 121 LEU A O 1
ATOM 896 N N . ASP A 1 122 ? 7.560 -5.822 -4.904 1.00 62.22 122 ASP A N 1
ATOM 897 C CA . ASP A 1 122 ? 7.348 -4.508 -4.320 1.00 62.22 122 ASP A CA 1
ATOM 898 C C . ASP A 1 122 ? 6.456 -4.680 -3.085 1.00 62.22 122 ASP A C 1
ATOM 900 O O . ASP A 1 122 ? 5.471 -5.419 -3.099 1.00 62.22 122 ASP A O 1
ATOM 904 N N . MET A 1 123 ? 6.776 -4.005 -1.988 1.00 56.03 123 MET A N 1
ATOM 905 C CA . MET A 1 123 ? 5.882 -3.976 -0.836 1.00 56.03 123 MET A CA 1
ATOM 906 C C . MET A 1 123 ? 4.811 -2.909 -1.059 1.00 56.03 123 MET A C 1
ATOM 908 O O . MET A 1 123 ? 5.114 -1.727 -1.005 1.00 56.03 123 MET A O 1
ATOM 912 N N . SER A 1 124 ? 3.566 -3.355 -1.261 1.00 60.19 124 SER A N 1
ATOM 913 C CA . SER A 1 124 ? 2.332 -2.555 -1.349 1.00 60.19 124 SER A CA 1
ATOM 914 C C . SER A 1 124 ? 2.307 -1.459 -2.438 1.00 60.19 124 SER A C 1
ATOM 916 O O . SER A 1 124 ? 3.251 -0.694 -2.605 1.00 60.19 124 SER A O 1
ATOM 918 N N . PRO A 1 125 ? 1.185 -1.267 -3.157 1.00 64.25 125 PRO A N 1
ATOM 919 C CA . PRO A 1 125 ? 1.022 -0.094 -4.025 1.00 64.25 125 PRO A CA 1
ATOM 920 C C . PRO A 1 125 ? 0.958 1.224 -3.227 1.00 64.25 125 PRO A C 1
ATOM 922 O O . PRO A 1 125 ? 1.005 2.311 -3.804 1.00 64.25 125 PRO A O 1
ATOM 925 N N . ASN A 1 126 ? 0.835 1.137 -1.900 1.00 76.94 126 ASN A N 1
ATOM 926 C CA . ASN A 1 126 ? 0.827 2.273 -0.995 1.00 76.94 126 ASN A CA 1
ATOM 927 C C . ASN A 1 126 ? 2.231 2.499 -0.413 1.00 76.94 126 ASN A C 1
ATOM 929 O O . ASN A 1 126 ? 3.066 1.601 -0.345 1.00 76.94 126 ASN A O 1
ATOM 933 N N . TYR A 1 127 ? 2.479 3.691 0.128 1.00 80.38 127 TYR A N 1
ATOM 934 C CA . TYR A 1 127 ? 3.739 4.013 0.811 1.00 80.38 127 TYR A CA 1
ATOM 935 C C . TYR A 1 127 ? 3.997 3.176 2.084 1.00 80.38 127 TYR A C 1
ATOM 937 O O . TYR A 1 127 ? 5.031 3.304 2.736 1.00 80.38 127 TYR A O 1
ATOM 945 N N . PHE A 1 128 ? 3.043 2.327 2.460 1.00 80.94 128 PHE A N 1
ATOM 946 C CA . PHE A 1 128 ? 3.142 1.390 3.562 1.00 80.94 128 PHE A CA 1
ATOM 947 C C . PHE A 1 128 ? 2.385 0.087 3.249 1.00 80.94 128 PHE A C 1
ATOM 949 O O . PHE A 1 128 ? 1.422 0.089 2.472 1.00 80.94 128 PHE A O 1
ATOM 956 N N . PRO A 1 129 ? 2.770 -1.021 3.893 1.00 76.06 129 PRO A N 1
ATOM 957 C CA . PRO A 1 129 ? 2.043 -2.283 3.815 1.00 76.06 129 PRO A CA 1
ATOM 958 C C . PRO A 1 129 ? 0.657 -2.230 4.466 1.00 76.06 129 PRO A C 1
ATOM 960 O O . PRO A 1 129 ? 0.516 -1.685 5.559 1.00 76.06 129 PRO A O 1
ATOM 963 N N . GLU A 1 130 ? -0.371 -2.834 3.859 1.00 78.75 130 GLU A N 1
ATOM 964 C CA . GLU A 1 130 ? -1.726 -2.824 4.441 1.00 78.75 130 GLU A CA 1
ATOM 965 C C . GLU A 1 130 ? -1.781 -3.443 5.845 1.00 78.75 130 GLU A C 1
ATOM 967 O O . GLU A 1 130 ? -2.564 -2.983 6.680 1.00 78.75 130 GLU A O 1
ATOM 972 N N . SER A 1 131 ? -0.926 -4.428 6.148 1.00 75.81 131 SER A N 1
ATOM 973 C CA . SER A 1 131 ? -0.827 -5.005 7.494 1.00 75.81 131 SER A CA 1
ATOM 974 C C . SER A 1 131 ? -0.450 -3.978 8.567 1.00 75.81 131 SER A C 1
ATOM 976 O O . SER A 1 131 ? -0.855 -4.134 9.721 1.00 75.81 131 SER A O 1
ATOM 978 N N . ALA A 1 132 ? 0.232 -2.882 8.208 1.00 81.69 132 ALA A N 1
ATOM 979 C CA . ALA A 1 132 ? 0.560 -1.805 9.142 1.00 81.69 132 ALA A CA 1
ATOM 980 C C . ALA A 1 132 ? -0.687 -1.080 9.673 1.00 81.69 132 ALA A C 1
ATOM 982 O O . ALA A 1 132 ? -0.660 -0.531 10.776 1.00 81.69 132 ALA A O 1
ATOM 983 N N . LEU A 1 133 ? -1.813 -1.137 8.949 1.00 87.12 133 LEU A N 1
ATOM 984 C CA . LEU A 1 133 ? -3.094 -0.628 9.448 1.00 87.12 133 LEU A CA 1
ATOM 985 C C . LEU A 1 133 ? -3.596 -1.420 10.660 1.00 87.12 133 LEU A C 1
ATOM 987 O O . LEU A 1 133 ? -4.385 -0.883 11.436 1.00 87.12 133 LEU A O 1
ATOM 991 N N . GLY A 1 134 ? -3.097 -2.646 10.866 1.00 83.00 134 GLY A N 1
ATOM 992 C CA . GLY A 1 134 ? -3.410 -3.522 11.997 1.00 83.00 134 GLY A CA 1
ATOM 993 C C . GLY A 1 134 ? -3.169 -2.898 13.376 1.00 83.00 134 GLY A C 1
ATOM 994 O O . GLY A 1 134 ? -3.768 -3.332 14.358 1.00 83.00 134 GLY A O 1
ATOM 995 N N . ILE A 1 135 ? -2.333 -1.855 13.452 1.00 83.00 135 ILE A N 1
ATOM 996 C CA . ILE A 1 135 ? -2.090 -1.069 14.673 1.00 83.00 135 ILE A CA 1
ATOM 997 C C . ILE A 1 135 ? -3.337 -0.258 15.071 1.00 83.00 135 ILE A C 1
ATOM 999 O O . ILE A 1 135 ? -3.578 -0.026 16.256 1.00 83.00 135 ILE A O 1
ATOM 1003 N N . TYR A 1 136 ? -4.136 0.170 14.091 1.00 88.50 136 TYR A N 1
ATOM 1004 C CA . TYR A 1 136 ? -5.246 1.110 14.273 1.00 88.50 136 TYR A CA 1
ATOM 1005 C C . TYR A 1 136 ? -6.621 0.501 13.995 1.00 88.50 136 TYR A C 1
ATOM 1007 O O . TYR A 1 136 ? -7.599 0.859 14.656 1.00 88.50 136 TYR A O 1
ATOM 1015 N N . ILE A 1 137 ? -6.694 -0.410 13.026 1.00 85.44 137 ILE A N 1
ATOM 1016 C CA . ILE A 1 137 ? -7.903 -1.108 12.597 1.00 85.44 137 ILE A CA 1
ATOM 1017 C C . ILE A 1 137 ? -7.626 -2.598 12.698 1.00 85.44 137 ILE A C 1
ATOM 1019 O O . ILE A 1 137 ? -6.688 -3.110 12.092 1.00 85.44 137 ILE A O 1
ATOM 1023 N N . THR A 1 138 ? -8.460 -3.321 13.440 1.00 82.06 138 THR A N 1
ATOM 1024 C CA . THR A 1 138 ? -8.284 -4.772 13.555 1.00 82.06 138 THR A CA 1
ATOM 1025 C C . THR A 1 138 ? -8.498 -5.457 12.196 1.00 82.06 138 THR A C 1
ATOM 1027 O O . THR A 1 138 ? -9.347 -5.010 11.417 1.00 82.06 138 THR A O 1
ATOM 1030 N N . PRO A 1 139 ? -7.826 -6.589 11.909 1.00 77.38 139 PRO A N 1
ATOM 1031 C CA . PRO A 1 139 ? -8.028 -7.321 10.655 1.00 77.38 139 PRO A CA 1
ATOM 1032 C C . PRO A 1 139 ? -9.500 -7.669 10.385 1.00 77.38 139 PRO A C 1
ATOM 1034 O O . PRO A 1 139 ? -9.968 -7.603 9.252 1.00 77.38 139 PRO A O 1
ATOM 1037 N N . GLN A 1 140 ? -10.263 -7.974 11.441 1.00 76.12 140 GLN A N 1
ATOM 1038 C CA . GLN A 1 140 ? -11.691 -8.268 11.334 1.00 76.12 140 GLN A CA 1
ATOM 1039 C C . GLN A 1 140 ? -12.518 -7.041 10.917 1.00 76.12 140 GLN A C 1
ATOM 1041 O O . GLN A 1 140 ? -13.411 -7.173 10.083 1.00 76.12 140 GLN A O 1
ATOM 1046 N N . GLN A 1 141 ? -12.230 -5.856 11.462 1.00 82.06 141 GLN A N 1
ATOM 1047 C CA . GLN A 1 141 ? -12.886 -4.612 11.042 1.00 82.06 141 GLN A CA 1
ATOM 1048 C C . GLN A 1 141 ? -12.513 -4.251 9.605 1.00 82.06 141 GLN A C 1
ATOM 1050 O O . GLN A 1 141 ? -13.388 -3.912 8.814 1.00 82.06 141 GLN A O 1
ATOM 1055 N N . LEU A 1 142 ? -11.234 -4.381 9.242 1.00 82.25 142 LEU A N 1
ATOM 1056 C CA . LEU A 1 142 ? -10.777 -4.111 7.881 1.00 82.25 142 LEU A CA 1
ATOM 1057 C C . LEU A 1 142 ? -11.482 -5.019 6.864 1.00 82.25 142 LEU A C 1
ATOM 1059 O O . LEU A 1 142 ? -11.948 -4.542 5.833 1.00 82.25 142 LEU A O 1
ATOM 1063 N N . ARG A 1 143 ? -11.656 -6.303 7.195 1.00 79.38 143 ARG A N 1
ATOM 1064 C CA . ARG A 1 143 ? -12.453 -7.247 6.399 1.00 79.38 143 ARG A CA 1
ATOM 1065 C C . ARG A 1 143 ? -13.905 -6.800 6.249 1.00 79.38 143 ARG A C 1
ATOM 1067 O O . ARG A 1 143 ? -14.446 -6.845 5.151 1.00 79.38 143 ARG A O 1
ATOM 1074 N N . GLN A 1 144 ? -14.545 -6.356 7.331 1.00 82.62 144 GLN A N 1
ATOM 1075 C CA . GLN A 1 144 ? -15.919 -5.845 7.261 1.00 82.62 144 GLN A CA 1
ATOM 1076 C C . GLN A 1 144 ? -16.024 -4.640 6.320 1.00 82.62 144 GLN A C 1
ATOM 1078 O O . GLN A 1 144 ? -16.950 -4.587 5.511 1.00 82.62 144 GLN A O 1
ATOM 1083 N N . PHE A 1 145 ? -15.059 -3.717 6.373 1.00 83.38 145 PHE A N 1
ATOM 1084 C CA . PHE A 1 145 ? -15.011 -2.586 5.449 1.00 83.38 145 PHE A CA 1
ATOM 1085 C C . PHE A 1 145 ? -14.810 -3.033 4.003 1.00 83.38 145 PHE A C 1
ATOM 1087 O O . PHE A 1 145 ? -15.565 -2.590 3.146 1.00 83.38 145 PHE A O 1
ATOM 1094 N N . LYS A 1 146 ? -13.868 -3.944 3.730 1.00 78.44 146 LYS A N 1
ATOM 1095 C CA . LYS A 1 146 ? -13.623 -4.475 2.378 1.00 78.44 146 LYS A CA 1
ATOM 1096 C C . LYS A 1 146 ? -14.829 -5.219 1.799 1.00 78.44 146 LYS A C 1
ATOM 1098 O O . LYS A 1 146 ? -15.125 -5.078 0.620 1.00 78.44 146 LYS A O 1
ATOM 1103 N N . ASN A 1 147 ? -15.580 -5.944 2.628 1.00 78.62 147 ASN A N 1
ATOM 1104 C CA . ASN A 1 147 ? -16.812 -6.607 2.192 1.00 78.62 147 ASN A CA 1
ATOM 1105 C C . ASN A 1 147 ? -17.909 -5.615 1.780 1.00 78.62 147 ASN A C 1
ATOM 1107 O O . ASN A 1 147 ? -18.743 -5.938 0.939 1.00 78.62 147 ASN A O 1
ATOM 1111 N N . MET A 1 148 ? -17.937 -4.427 2.389 1.00 83.50 148 MET A N 1
ATOM 1112 C CA . MET A 1 148 ? -18.898 -3.376 2.051 1.00 83.50 148 MET A CA 1
ATOM 1113 C C . MET A 1 148 ? -18.407 -2.497 0.894 1.00 83.50 148 MET A C 1
ATOM 1115 O O . MET A 1 148 ? -19.205 -2.059 0.069 1.00 83.50 148 MET A O 1
ATOM 1119 N N . TYR A 1 149 ? -17.102 -2.235 0.846 1.00 81.75 149 TYR A N 1
ATOM 1120 C CA . TYR A 1 149 ? -16.439 -1.413 -0.155 1.00 81.75 149 TYR A CA 1
ATOM 1121 C C . TYR A 1 149 ? -15.026 -1.972 -0.431 1.00 81.75 149 TYR A C 1
ATOM 1123 O O . TYR A 1 149 ? -14.104 -1.698 0.345 1.00 81.75 149 TYR A O 1
ATOM 1131 N N . PRO A 1 150 ? -14.847 -2.767 -1.506 1.00 73.25 150 PRO A N 1
ATOM 1132 C CA . PRO A 1 150 ? -13.602 -3.499 -1.777 1.00 73.25 150 PRO A CA 1
ATOM 1133 C C . PRO A 1 150 ? -12.353 -2.616 -1.873 1.00 73.25 150 PRO A C 1
ATOM 1135 O O . PRO A 1 150 ? -11.295 -2.991 -1.372 1.00 73.25 150 PRO A O 1
ATOM 1138 N N . ASP A 1 151 ? -12.500 -1.410 -2.422 1.00 77.56 151 ASP A N 1
ATOM 1139 C CA . ASP A 1 151 ? -11.395 -0.480 -2.680 1.00 77.56 151 ASP A CA 1
ATOM 1140 C C . ASP A 1 151 ? -11.124 0.494 -1.515 1.00 77.56 151 ASP A C 1
ATOM 1142 O O . ASP A 1 151 ? -10.409 1.486 -1.673 1.00 77.56 151 ASP A O 1
ATOM 1146 N N . CYS A 1 152 ? -11.665 0.223 -0.317 1.00 83.75 152 CYS A N 1
ATOM 1147 C CA . CYS A 1 152 ? -11.640 1.161 0.816 1.00 83.75 152 CYS A CA 1
ATOM 1148 C C . CYS A 1 152 ? -10.240 1.624 1.204 1.00 83.75 152 CYS A C 1
ATOM 1150 O O . CYS A 1 152 ? -10.054 2.795 1.524 1.00 83.75 152 CYS A O 1
ATOM 1152 N N . VAL A 1 153 ? -9.256 0.728 1.147 1.00 84.75 153 VAL A N 1
ATOM 1153 C CA . VAL A 1 153 ? -7.874 1.050 1.503 1.00 84.75 153 VAL A CA 1
ATOM 1154 C C . VAL A 1 153 ? -7.240 1.953 0.451 1.00 84.75 153 VAL A C 1
ATOM 1156 O O . VAL A 1 153 ? -6.627 2.955 0.809 1.00 84.75 153 VAL A O 1
ATOM 1159 N N . SER A 1 154 ? -7.419 1.639 -0.835 1.00 81.44 154 SER A N 1
ATOM 1160 C CA . SER A 1 154 ? -6.830 2.420 -1.928 1.00 81.44 154 SER A CA 1
ATOM 1161 C C . SER A 1 154 ? -7.406 3.834 -1.972 1.00 81.44 154 SER A C 1
ATOM 1163 O O . SER A 1 154 ? -6.660 4.808 -2.076 1.00 81.44 154 SER A O 1
ATOM 1165 N N . ASP A 1 155 ? -8.720 3.973 -1.811 1.00 82.88 155 ASP A N 1
ATOM 1166 C CA . ASP A 1 155 ? -9.364 5.284 -1.843 1.00 82.88 155 ASP A CA 1
ATOM 1167 C C . ASP A 1 155 ? -9.063 6.116 -0.595 1.00 82.88 155 ASP A C 1
ATOM 1169 O O . ASP A 1 155 ? -8.775 7.311 -0.702 1.00 82.88 155 ASP A O 1
ATOM 1173 N N . ALA A 1 156 ? -9.034 5.489 0.584 1.00 89.62 156 ALA A N 1
ATOM 1174 C CA . ALA A 1 156 ? -8.617 6.159 1.811 1.00 89.62 156 ALA A CA 1
ATOM 1175 C C . ALA A 1 156 ? -7.151 6.612 1.752 1.00 89.62 156 ALA A C 1
ATOM 1177 O O . ALA A 1 156 ? -6.826 7.708 2.219 1.00 89.62 156 ALA A O 1
ATOM 1178 N N . TYR A 1 157 ? -6.281 5.802 1.144 1.00 90.38 157 TYR A N 1
ATOM 1179 C CA . TYR A 1 157 ? -4.881 6.142 0.920 1.00 90.38 157 TYR A CA 1
ATOM 1180 C C . TYR A 1 157 ? -4.734 7.311 -0.058 1.00 90.38 157 TYR A C 1
ATOM 1182 O O . TYR A 1 157 ? -4.006 8.261 0.224 1.00 90.38 157 TYR A O 1
ATOM 1190 N N . ARG A 1 158 ? -5.474 7.314 -1.174 1.00 85.50 158 ARG A N 1
ATOM 1191 C CA . ARG A 1 158 ? -5.495 8.447 -2.118 1.00 85.50 158 ARG A CA 1
ATOM 1192 C C . ARG A 1 158 ? -5.947 9.739 -1.443 1.00 85.50 158 ARG A C 1
ATOM 1194 O O . ARG A 1 158 ? -5.344 10.787 -1.675 1.00 85.50 158 ARG A O 1
ATOM 1201 N N . ALA A 1 159 ? -6.961 9.666 -0.581 1.00 88.38 159 ALA A N 1
ATOM 1202 C CA . ALA A 1 159 ? -7.399 10.808 0.215 1.00 88.38 159 ALA A CA 1
ATOM 1203 C C . ALA A 1 159 ? -6.293 11.293 1.173 1.00 88.38 159 ALA A C 1
ATOM 1205 O O . ALA A 1 159 ? -6.013 12.490 1.220 1.00 88.38 159 ALA A O 1
ATOM 1206 N N . ALA A 1 160 ? -5.605 10.374 1.859 1.00 92.44 160 ALA A N 1
ATOM 1207 C CA . ALA A 1 160 ? -4.481 10.691 2.743 1.00 92.44 160 ALA A CA 1
ATOM 1208 C C . ALA A 1 160 ? -3.307 11.355 1.997 1.00 92.44 160 ALA A C 1
ATOM 1210 O O . ALA A 1 160 ? -2.761 12.359 2.457 1.00 92.44 160 ALA A O 1
ATOM 1211 N N . VAL A 1 161 ? -2.946 10.841 0.817 1.00 88.81 161 VAL A N 1
ATOM 1212 C CA . VAL A 1 161 ? -1.919 11.435 -0.053 1.00 88.81 161 VAL A CA 1
ATOM 1213 C C . VAL A 1 161 ? -2.325 12.837 -0.500 1.00 88.81 161 VAL A C 1
ATOM 1215 O O . VAL A 1 161 ? -1.493 13.747 -0.483 1.00 88.81 161 VAL A O 1
ATOM 1218 N N . GLY A 1 162 ? -3.592 13.030 -0.876 1.00 85.50 162 GLY A N 1
ATOM 1219 C CA . GLY A 1 162 ? -4.126 14.337 -1.256 1.00 85.50 162 GLY A CA 1
ATOM 1220 C C . GLY A 1 162 ? -4.019 15.358 -0.123 1.00 85.50 162 GLY A C 1
ATOM 1221 O O . GLY A 1 162 ? -3.531 16.469 -0.338 1.00 85.50 162 GLY A O 1
ATOM 1222 N N . GLU A 1 163 ? -4.401 14.967 1.094 1.00 90.50 163 GLU A N 1
ATOM 1223 C CA . GLU A 1 163 ? -4.309 15.814 2.285 1.00 90.50 163 GLU A CA 1
ATOM 1224 C C . GLU A 1 163 ? -2.859 16.180 2.629 1.00 90.50 163 GLU A C 1
ATOM 1226 O O . GLU A 1 163 ? -2.546 17.353 2.861 1.00 90.50 163 GLU A O 1
ATOM 1231 N N . LEU A 1 164 ? -1.953 15.200 2.618 1.00 90.50 164 LEU A N 1
ATOM 1232 C CA . LEU A 1 164 ? -0.539 15.437 2.891 1.00 90.50 164 LEU A CA 1
ATOM 1233 C C . LEU A 1 164 ? 0.073 16.369 1.838 1.00 90.50 164 LEU A C 1
ATOM 1235 O O . LEU A 1 164 ? 0.688 17.382 2.179 1.00 90.50 164 LEU A O 1
ATOM 1239 N N . THR A 1 165 ? -0.168 16.088 0.557 1.00 86.69 165 THR A N 1
ATOM 1240 C CA . THR A 1 165 ? 0.343 16.886 -0.568 1.00 86.69 165 THR A CA 1
ATOM 1241 C C . THR A 1 165 ? -0.145 18.332 -0.504 1.00 86.69 165 THR A C 1
ATOM 1243 O O . THR A 1 165 ? 0.647 19.250 -0.712 1.00 86.69 165 THR A O 1
ATOM 1246 N N . ALA A 1 166 ? -1.411 18.566 -0.146 1.00 85.75 166 ALA A N 1
ATOM 1247 C CA . ALA A 1 166 ? -1.953 19.916 0.010 1.00 85.75 166 ALA A CA 1
ATOM 1248 C C . ALA A 1 166 ? -1.252 20.724 1.119 1.00 85.75 166 ALA A C 1
ATOM 1250 O O . ALA A 1 166 ? -1.189 21.953 1.050 1.00 85.75 166 ALA A O 1
ATOM 1251 N N . ASN A 1 167 ? -0.717 20.050 2.141 1.00 86.50 167 ASN A N 1
ATOM 1252 C CA . ASN A 1 167 ? -0.064 20.706 3.268 1.00 86.50 167 ASN A CA 1
ATOM 1253 C C . ASN A 1 167 ? 1.440 20.911 3.073 1.00 86.50 167 ASN A C 1
ATOM 1255 O O . ASN A 1 167 ? 1.945 21.970 3.455 1.00 86.50 167 ASN A O 1
ATOM 1259 N N . ILE A 1 168 ? 2.147 19.932 2.498 1.00 84.00 168 ILE A N 1
ATOM 1260 C CA . ILE A 1 168 ? 3.620 19.932 2.442 1.00 84.00 168 ILE A CA 1
ATOM 1261 C C . ILE A 1 168 ? 4.205 19.884 1.019 1.00 84.00 168 ILE A C 1
ATOM 1263 O O . ILE A 1 168 ? 5.407 20.080 0.852 1.00 84.00 168 ILE A O 1
ATOM 1267 N N . GLY A 1 169 ? 3.386 19.707 -0.024 1.00 80.25 169 GLY A N 1
ATOM 1268 C CA . GLY A 1 169 ? 3.845 19.553 -1.417 1.00 80.25 169 GLY A CA 1
ATOM 1269 C C . GLY A 1 169 ? 4.436 20.810 -2.071 1.00 80.25 169 GLY A C 1
ATOM 1270 O O . GLY A 1 169 ? 4.963 20.755 -3.183 1.00 80.25 169 GLY A O 1
ATOM 1271 N N . ASN A 1 170 ? 4.381 21.955 -1.385 1.00 79.69 170 ASN A N 1
ATOM 1272 C CA . ASN A 1 170 ? 5.121 23.158 -1.779 1.00 79.69 170 ASN A CA 1
ATOM 1273 C C . ASN A 1 170 ? 6.600 23.108 -1.353 1.00 79.69 170 ASN A C 1
ATOM 1275 O O . ASN A 1 170 ? 7.413 23.851 -1.904 1.00 79.69 170 ASN A O 1
ATOM 1279 N N . ILE A 1 171 ? 6.930 22.256 -0.377 1.00 78.25 171 ILE A N 1
ATOM 1280 C CA . ILE A 1 171 ? 8.262 22.118 0.229 1.00 78.25 171 ILE A CA 1
ATOM 1281 C C . ILE A 1 171 ? 8.943 20.843 -0.282 1.00 78.25 171 ILE A C 1
ATOM 1283 O O . ILE A 1 171 ? 10.104 20.876 -0.690 1.00 78.25 171 ILE A O 1
ATOM 1287 N N . PHE A 1 172 ? 8.211 19.729 -0.296 1.00 81.19 172 PHE A N 1
ATOM 1288 C CA . PHE A 1 172 ? 8.727 18.417 -0.683 1.00 81.19 172 PHE A CA 1
ATOM 1289 C C . PHE A 1 172 ? 8.242 18.004 -2.069 1.00 81.19 172 PHE A C 1
ATOM 1291 O O . PHE A 1 172 ? 7.119 18.321 -2.470 1.00 81.19 172 PHE A O 1
ATOM 1298 N N . ASP A 1 173 ? 9.095 17.291 -2.801 1.00 80.50 173 ASP A N 1
ATOM 1299 C CA . ASP A 1 173 ? 8.705 16.642 -4.046 1.00 80.50 173 ASP A CA 1
ATOM 1300 C C . ASP A 1 173 ? 7.947 15.357 -3.701 1.00 80.50 173 ASP A C 1
ATOM 1302 O O . ASP A 1 173 ? 8.526 14.289 -3.501 1.00 80.50 173 ASP A O 1
ATOM 1306 N N . MET A 1 174 ? 6.623 15.484 -3.592 1.00 81.81 174 MET A N 1
ATOM 1307 C CA . MET A 1 174 ? 5.749 14.367 -3.235 1.00 81.81 174 MET A CA 1
ATOM 1308 C C . MET A 1 174 ? 5.770 13.252 -4.282 1.00 81.81 174 MET A C 1
ATOM 1310 O O . MET A 1 174 ? 5.565 12.098 -3.923 1.00 81.81 174 MET A O 1
ATOM 1314 N N . ALA A 1 175 ? 6.018 13.567 -5.557 1.00 74.88 175 ALA A N 1
ATOM 1315 C CA . ALA A 1 175 ? 6.071 12.555 -6.606 1.00 74.88 175 ALA A CA 1
ATOM 1316 C C . ALA A 1 175 ? 7.345 11.712 -6.480 1.00 74.88 175 ALA A C 1
ATOM 1318 O O . ALA A 1 175 ? 7.269 10.486 -6.523 1.00 74.88 175 ALA A O 1
ATOM 1319 N N . ALA A 1 176 ? 8.492 12.360 -6.255 1.00 76.44 176 ALA A N 1
ATOM 1320 C CA . ALA A 1 176 ? 9.747 11.665 -5.988 1.00 76.44 176 ALA A CA 1
ATOM 1321 C C . ALA A 1 176 ? 9.695 10.878 -4.671 1.00 76.44 176 ALA A C 1
ATOM 1323 O O . ALA A 1 176 ? 10.139 9.736 -4.623 1.00 76.44 176 ALA A O 1
ATOM 1324 N N . MET A 1 177 ? 9.113 11.465 -3.621 1.00 80.81 177 MET A N 1
ATOM 1325 C CA . MET A 1 177 ? 8.990 10.827 -2.311 1.00 80.81 177 MET A CA 1
ATOM 1326 C C . MET A 1 177 ? 8.116 9.579 -2.377 1.00 80.81 177 MET A C 1
ATOM 1328 O O . MET A 1 177 ? 8.574 8.499 -2.040 1.00 80.81 177 MET A O 1
ATOM 1332 N N . LEU A 1 178 ? 6.873 9.707 -2.851 1.00 81.06 178 LEU A N 1
ATOM 1333 C CA . LEU A 1 178 ? 5.913 8.600 -2.882 1.00 81.06 178 LEU A CA 1
ATOM 1334 C C . LEU A 1 178 ? 6.247 7.547 -3.947 1.00 81.06 178 LEU A C 1
ATOM 1336 O O . LEU A 1 178 ? 5.724 6.437 -3.878 1.00 81.06 178 LEU A O 1
ATOM 1340 N N . GLY A 1 179 ? 7.089 7.897 -4.922 1.00 73.31 179 GLY A N 1
ATOM 1341 C CA . GLY A 1 179 ? 7.555 7.010 -5.981 1.00 73.31 179 GLY A CA 1
ATOM 1342 C C . GLY A 1 179 ? 8.754 6.135 -5.611 1.00 73.31 179 GLY A C 1
ATOM 1343 O O . GLY A 1 179 ? 9.190 5.378 -6.473 1.00 73.31 179 GLY A O 1
ATOM 1344 N N . GLU A 1 180 ? 9.299 6.227 -4.390 1.00 73.56 180 GLU A N 1
ATOM 1345 C CA . GLU A 1 180 ? 10.441 5.414 -3.947 1.00 73.56 180 GLU A CA 1
ATOM 1346 C C . GLU A 1 180 ? 10.049 3.928 -3.801 1.00 73.56 180 GLU A C 1
ATOM 1348 O O . GLU A 1 180 ? 9.239 3.589 -2.928 1.00 73.56 180 GLU A O 1
ATOM 1353 N N . PRO A 1 181 ? 10.607 3.025 -4.634 1.00 63.62 181 PRO A N 1
ATOM 1354 C CA . PRO A 1 181 ? 10.301 1.599 -4.560 1.00 63.62 181 PRO A CA 1
ATOM 1355 C C . PRO A 1 181 ? 11.020 0.884 -3.404 1.00 63.62 181 PRO A C 1
ATOM 1357 O O . PRO A 1 181 ? 10.539 -0.149 -2.943 1.00 63.62 181 PRO A O 1
ATOM 1360 N N . ASP A 1 182 ? 12.161 1.395 -2.922 1.00 64.44 182 ASP A N 1
ATOM 1361 C CA . ASP A 1 182 ? 12.909 0.767 -1.830 1.00 64.44 182 ASP A CA 1
ATOM 1362 C C . ASP A 1 182 ? 12.304 1.134 -0.469 1.00 64.44 182 ASP A C 1
ATOM 1364 O O . ASP A 1 182 ? 12.444 2.252 0.026 1.00 64.44 182 ASP A O 1
ATOM 1368 N N . GLU A 1 183 ? 11.675 0.159 0.186 1.00 68.25 183 GLU A N 1
ATOM 1369 C CA . GLU A 1 183 ? 11.114 0.306 1.533 1.00 68.25 183 GLU A CA 1
ATOM 1370 C C . GLU A 1 183 ? 12.115 0.822 2.570 1.00 68.25 183 GLU A C 1
ATOM 1372 O O . GLU A 1 183 ? 11.713 1.494 3.517 1.00 68.25 183 GLU A O 1
ATOM 1377 N N . ASN A 1 184 ? 13.411 0.543 2.415 1.00 69.31 184 ASN A N 1
ATOM 1378 C CA . ASN A 1 184 ? 14.419 1.017 3.367 1.00 69.31 184 ASN A CA 1
ATOM 1379 C C . ASN A 1 184 ? 14.747 2.503 3.188 1.00 69.31 184 ASN A C 1
ATOM 1381 O O . ASN A 1 184 ? 15.398 3.088 4.047 1.00 69.31 184 ASN A O 1
ATOM 1385 N N . LYS A 1 185 ? 14.331 3.101 2.067 1.00 72.12 185 LYS A N 1
ATOM 1386 C CA . LYS A 1 185 ? 14.506 4.527 1.772 1.00 72.12 185 LYS A CA 1
ATOM 1387 C C . LYS A 1 185 ? 13.232 5.334 1.986 1.00 72.12 185 LYS A C 1
ATOM 1389 O O . LYS A 1 185 ? 13.288 6.563 1.981 1.00 72.12 185 LYS A O 1
ATOM 1394 N N . LYS A 1 186 ? 12.088 4.669 2.173 1.00 80.19 186 LYS A N 1
ATOM 1395 C CA . LYS A 1 186 ? 10.838 5.342 2.520 1.00 80.19 186 LYS A CA 1
ATOM 1396 C C . LYS A 1 186 ? 10.961 5.959 3.915 1.00 80.19 186 LYS A C 1
ATOM 1398 O O . LYS A 1 186 ? 11.196 5.252 4.888 1.00 80.19 186 LYS A O 1
ATOM 1403 N N . ASP A 1 187 ? 10.757 7.272 4.003 1.00 86.00 187 ASP A N 1
ATOM 1404 C CA . ASP A 1 187 ? 10.782 8.009 5.272 1.00 86.00 187 ASP A CA 1
ATOM 1405 C C . ASP A 1 187 ? 9.706 7.511 6.258 1.00 86.00 187 ASP A C 1
ATOM 1407 O O . ASP A 1 187 ? 8.509 7.478 5.941 1.00 86.00 187 ASP A O 1
ATOM 1411 N N . ASP A 1 188 ? 10.133 7.164 7.473 1.00 84.69 188 ASP A N 1
ATOM 1412 C CA . ASP A 1 188 ? 9.272 6.600 8.517 1.00 84.69 188 ASP A CA 1
ATOM 1413 C C . ASP A 1 188 ? 8.206 7.578 9.027 1.00 84.69 188 ASP A C 1
ATOM 1415 O O . ASP A 1 188 ? 7.101 7.162 9.387 1.00 84.69 188 ASP A O 1
ATOM 1419 N N . THR A 1 189 ? 8.488 8.883 9.026 1.00 87.50 189 THR A N 1
ATOM 1420 C CA . THR A 1 189 ? 7.520 9.907 9.441 1.00 87.50 189 THR A CA 1
ATOM 1421 C C . THR A 1 189 ? 6.393 10.008 8.422 1.00 87.50 189 THR A C 1
ATOM 1423 O O . THR A 1 189 ? 5.219 10.012 8.795 1.00 87.50 189 THR A O 1
ATOM 1426 N N . ILE A 1 190 ? 6.728 10.045 7.131 1.00 89.69 190 ILE A N 1
ATOM 1427 C CA . ILE A 1 190 ? 5.746 10.077 6.039 1.00 89.69 190 ILE A CA 1
ATOM 1428 C C . ILE A 1 190 ? 4.940 8.782 6.006 1.00 89.69 190 ILE A C 1
ATOM 1430 O O . ILE A 1 190 ? 3.711 8.822 5.905 1.00 89.69 190 ILE A O 1
ATOM 1434 N N . ARG A 1 191 ? 5.613 7.640 6.173 1.00 88.88 191 ARG A N 1
ATOM 1435 C CA . ARG A 1 191 ? 4.980 6.327 6.306 1.00 88.88 191 ARG A CA 1
ATOM 1436 C C . ARG A 1 191 ? 3.959 6.318 7.442 1.00 88.88 191 ARG A C 1
ATOM 1438 O O . ARG A 1 191 ? 2.806 5.958 7.214 1.00 88.88 191 ARG A O 1
ATOM 1445 N N . TRP A 1 192 ? 4.345 6.766 8.635 1.00 92.06 192 TRP A N 1
ATOM 1446 C CA . TRP A 1 192 ? 3.455 6.838 9.793 1.00 92.06 192 TRP A CA 1
ATOM 1447 C C . TRP A 1 192 ? 2.268 7.790 9.574 1.00 92.06 192 TRP A C 1
ATOM 1449 O O . TRP A 1 192 ? 1.126 7.424 9.860 1.00 92.06 192 TRP A O 1
ATOM 1459 N N . ILE A 1 193 ? 2.506 8.984 9.020 1.00 92.56 193 ILE A N 1
ATOM 1460 C CA . ILE A 1 193 ? 1.447 9.952 8.700 1.00 92.56 193 ILE A CA 1
ATOM 1461 C C . ILE A 1 193 ? 0.413 9.326 7.758 1.00 92.56 193 ILE A C 1
ATOM 1463 O O . ILE A 1 193 ? -0.786 9.366 8.040 1.00 92.56 193 ILE A O 1
ATOM 1467 N N . LEU A 1 194 ? 0.869 8.712 6.664 1.00 93.06 194 LEU A N 1
ATOM 1468 C CA . LEU A 1 194 ? -0.015 8.103 5.674 1.00 93.06 194 LEU A CA 1
ATOM 1469 C C . LEU A 1 194 ? -0.783 6.909 6.250 1.00 93.06 194 LEU A C 1
ATOM 1471 O O . LEU A 1 194 ? -1.969 6.772 5.951 1.00 93.06 194 LEU A O 1
ATOM 1475 N N . GLN A 1 195 ? -0.167 6.088 7.107 1.00 92.44 195 GLN A N 1
ATOM 1476 C CA . GLN A 1 195 ? -0.851 4.984 7.797 1.00 92.44 195 GLN A CA 1
ATOM 1477 C C . GLN A 1 195 ? -2.023 5.484 8.647 1.00 92.44 195 GLN A C 1
ATOM 1479 O O . GLN A 1 195 ? -3.139 4.977 8.529 1.00 92.44 195 GLN A O 1
ATOM 1484 N N . VAL A 1 196 ? -1.783 6.493 9.489 1.00 93.75 196 VAL A N 1
ATOM 1485 C CA . VAL A 1 196 ? -2.795 7.040 10.403 1.00 93.75 196 VAL A CA 1
ATOM 1486 C C . VAL A 1 196 ? -3.919 7.730 9.637 1.00 93.75 196 VAL A C 1
ATOM 1488 O O . VAL A 1 196 ? -5.084 7.466 9.924 1.00 93.75 196 VAL A O 1
ATOM 1491 N N . LEU A 1 197 ? -3.594 8.582 8.656 1.00 94.31 197 LEU A N 1
ATOM 1492 C CA . LEU A 1 197 ? -4.602 9.254 7.831 1.00 94.31 197 LEU A CA 1
ATOM 1493 C C . LEU A 1 197 ? -5.453 8.237 7.065 1.00 94.31 197 LEU A C 1
ATOM 1495 O O . LEU A 1 197 ? -6.675 8.347 7.048 1.00 94.31 197 LEU A O 1
ATOM 1499 N N . THR A 1 198 ? -4.829 7.205 6.492 1.00 93.12 198 THR A N 1
ATOM 1500 C CA . THR A 1 198 ? -5.553 6.145 5.778 1.00 93.12 198 THR A CA 1
ATOM 1501 C C . THR A 1 198 ? -6.477 5.381 6.723 1.00 93.12 198 THR A C 1
ATOM 1503 O O . THR A 1 198 ? -7.659 5.224 6.425 1.00 93.12 198 THR A O 1
ATOM 1506 N N . ALA A 1 199 ? -5.984 4.955 7.890 1.00 92.44 199 ALA A N 1
ATOM 1507 C CA . ALA A 1 199 ? -6.807 4.278 8.890 1.00 92.44 199 ALA A CA 1
ATOM 1508 C C . ALA A 1 199 ? -7.985 5.154 9.349 1.00 92.44 199 ALA A C 1
ATOM 1510 O O . ALA A 1 199 ? -9.124 4.693 9.445 1.00 92.44 199 ALA A O 1
ATOM 1511 N N . TYR A 1 200 ? -7.731 6.439 9.594 1.00 92.25 200 TYR A N 1
ATOM 1512 C CA . TYR A 1 200 ? -8.770 7.382 9.983 1.00 92.25 200 TYR A CA 1
ATOM 1513 C C . TYR A 1 200 ? -9.823 7.543 8.881 1.00 92.25 200 TYR A C 1
ATOM 1515 O O . TYR A 1 200 ? -11.014 7.451 9.165 1.00 92.25 200 TYR A O 1
ATOM 1523 N N . ASN A 1 201 ? -9.406 7.681 7.622 1.00 91.50 201 ASN A N 1
ATOM 1524 C CA . ASN A 1 201 ? -10.305 7.805 6.474 1.00 91.50 201 ASN A CA 1
ATOM 1525 C C . ASN A 1 201 ? -11.163 6.549 6.244 1.00 91.50 201 ASN A C 1
ATOM 1527 O O . ASN A 1 201 ? -12.326 6.678 5.867 1.00 91.50 201 ASN A O 1
ATOM 1531 N N . ILE A 1 202 ? -10.640 5.349 6.526 1.00 90.12 202 ILE A N 1
ATOM 1532 C CA . ILE A 1 202 ? -11.426 4.103 6.487 1.00 90.12 202 ILE A CA 1
ATOM 1533 C C . ILE A 1 202 ? -12.494 4.098 7.591 1.00 90.12 202 ILE A C 1
ATOM 1535 O O . ILE A 1 202 ? -13.646 3.740 7.347 1.00 90.12 202 ILE A O 1
ATOM 1539 N N . ALA A 1 203 ? -12.124 4.477 8.817 1.00 87.06 203 ALA A N 1
ATOM 1540 C CA . ALA A 1 203 ? -12.993 4.327 9.983 1.00 87.06 203 ALA A CA 1
ATOM 1541 C C . ALA A 1 203 ? -13.977 5.497 10.183 1.00 87.06 203 ALA A C 1
ATOM 1543 O O . ALA A 1 203 ? -15.068 5.296 10.725 1.00 87.06 203 ALA A O 1
ATOM 1544 N N . SER A 1 204 ? -13.627 6.707 9.736 1.00 83.00 204 SER A N 1
ATOM 1545 C CA . SER A 1 204 ? -14.390 7.947 9.946 1.00 83.00 204 SER A CA 1
ATOM 1546 C C . SER A 1 204 ? -15.860 7.866 9.499 1.00 83.00 204 SER A C 1
ATOM 1548 O O . SER A 1 204 ? -16.721 8.232 10.304 1.00 83.00 204 SER A O 1
ATOM 1550 N N . PRO A 1 205 ? -16.207 7.307 8.317 1.00 78.31 205 PRO A N 1
ATOM 1551 C CA . PRO A 1 205 ? -17.602 7.203 7.874 1.00 78.31 205 PRO A CA 1
ATOM 1552 C C . PRO A 1 205 ? -18.496 6.386 8.812 1.00 78.31 205 PRO A C 1
ATOM 1554 O O . PRO A 1 205 ? -19.707 6.588 8.852 1.00 78.31 205 PRO A O 1
ATOM 1557 N N . SER A 1 206 ? -17.907 5.460 9.572 1.00 68.56 206 SER A N 1
ATOM 1558 C CA . SER A 1 206 ? -18.636 4.605 10.512 1.00 68.56 206 SER A CA 1
ATOM 1559 C C . SER A 1 206 ? -18.789 5.212 11.910 1.00 68.56 206 SER A C 1
ATOM 1561 O O . SER A 1 206 ? -19.489 4.627 12.733 1.00 68.56 206 SER A O 1
ATOM 1563 N N . LEU A 1 207 ? -18.110 6.335 12.201 1.00 67.56 207 LEU A N 1
ATOM 1564 C CA . LEU A 1 207 ? -17.947 6.932 13.540 1.00 67.56 207 LEU A CA 1
ATOM 1565 C C . LEU A 1 207 ? -17.420 5.961 14.621 1.00 67.56 207 LEU A C 1
ATOM 1567 O O . LEU A 1 207 ? -17.366 6.314 15.795 1.00 67.56 207 LEU A O 1
ATOM 1571 N N . ASN A 1 208 ? -16.982 4.761 14.231 1.00 66.25 208 ASN A N 1
ATOM 1572 C CA . ASN A 1 208 ? -16.488 3.702 15.109 1.00 66.25 208 ASN A CA 1
ATOM 1573 C C . ASN A 1 208 ? -14.955 3.609 15.057 1.00 66.25 208 ASN A C 1
ATOM 1575 O O . ASN A 1 208 ? -14.391 2.517 14.958 1.00 66.25 208 ASN A O 1
ATOM 1579 N N . TYR A 1 209 ? -14.265 4.749 15.087 1.00 77.38 209 TYR A N 1
ATOM 1580 C CA . TYR A 1 209 ? -12.810 4.759 15.220 1.00 77.38 209 TYR A CA 1
ATOM 1581 C C . TYR A 1 209 ? -12.406 4.670 16.694 1.00 77.38 209 TYR A C 1
ATOM 1583 O O . TYR A 1 209 ? -13.097 5.153 17.590 1.00 77.38 209 TYR A O 1
ATOM 1591 N N . SER A 1 210 ? -11.281 4.012 16.952 1.00 82.50 210 SER A N 1
ATOM 1592 C CA . SER A 1 210 ? -10.777 3.817 18.307 1.00 82.50 210 SER A CA 1
ATOM 1593 C C . SER A 1 210 ? -10.185 5.120 18.867 1.00 82.50 210 SER A C 1
ATOM 1595 O O . SER A 1 210 ? -9.653 5.946 18.124 1.00 82.50 210 SER A O 1
ATOM 1597 N N . GLU A 1 211 ? -10.237 5.311 20.188 1.00 85.69 211 GLU A N 1
ATOM 1598 C CA . GLU A 1 211 ? -9.579 6.449 20.853 1.00 85.69 211 GLU A CA 1
ATOM 1599 C C . GLU A 1 211 ? -8.065 6.526 20.540 1.00 85.69 211 GLU A C 1
ATOM 1601 O O . GLU A 1 211 ? -7.579 7.620 20.245 1.00 85.69 211 GLU A O 1
ATOM 1606 N N . PRO A 1 212 ? -7.312 5.404 20.476 1.00 87.19 212 PRO A N 1
ATOM 1607 C CA . PRO A 1 212 ? -5.931 5.417 19.995 1.00 87.19 212 PRO A CA 1
ATOM 1608 C C . PRO A 1 212 ? -5.762 5.976 18.577 1.00 87.19 212 PRO A C 1
ATOM 1610 O O . PRO A 1 212 ? -4.807 6.713 18.330 1.00 87.19 212 PRO A O 1
ATOM 1613 N N .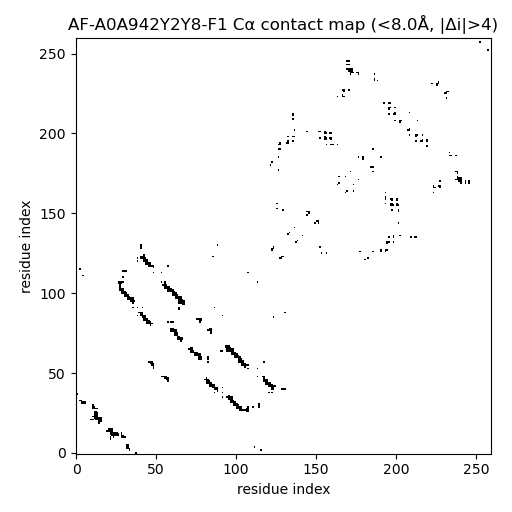 LEU A 1 213 ? -6.677 5.660 17.652 1.00 89.94 213 LEU A N 1
ATOM 1614 C CA . LEU A 1 213 ? -6.649 6.197 16.289 1.00 89.94 213 LEU A CA 1
ATOM 1615 C C . LEU A 1 213 ? -6.958 7.702 16.278 1.00 89.94 213 LEU A C 1
ATOM 1617 O O . LEU A 1 213 ? -6.275 8.456 15.591 1.00 89.94 213 LEU A O 1
ATOM 1621 N N . ALA A 1 214 ? -7.906 8.160 17.097 1.00 89.00 214 ALA A N 1
ATOM 1622 C CA . ALA A 1 214 ? -8.198 9.586 17.257 1.00 89.00 214 ALA A CA 1
ATOM 1623 C C . ALA A 1 214 ? -6.973 10.369 17.765 1.00 89.00 214 ALA A C 1
ATOM 1625 O O . ALA A 1 214 ? -6.568 11.369 17.173 1.00 89.00 214 ALA A O 1
ATOM 1626 N N . ALA A 1 215 ? -6.327 9.869 18.822 1.00 90.75 215 ALA A N 1
ATOM 1627 C CA . ALA A 1 215 ? -5.137 10.490 19.397 1.00 90.75 215 ALA A CA 1
ATOM 1628 C C . ALA A 1 215 ? -3.937 10.465 18.432 1.00 90.75 215 ALA A C 1
ATOM 1630 O O . ALA A 1 215 ? -3.132 11.399 18.407 1.00 90.75 215 ALA A O 1
ATOM 1631 N N . ALA A 1 216 ? -3.795 9.401 17.635 1.00 91.81 216 ALA A N 1
ATOM 1632 C CA . ALA A 1 216 ? -2.777 9.331 16.591 1.00 91.81 216 ALA A CA 1
ATOM 1633 C C . ALA A 1 216 ? -3.034 10.373 15.494 1.00 91.81 216 ALA A C 1
ATOM 1635 O O . ALA A 1 216 ? -2.101 11.072 15.099 1.00 91.81 216 ALA A O 1
ATOM 1636 N N . TYR A 1 217 ? -4.287 10.525 15.058 1.00 92.69 217 TYR A N 1
ATOM 1637 C CA . TYR A 1 217 ? -4.683 11.513 14.056 1.00 92.69 217 TYR A CA 1
ATOM 1638 C C . TYR A 1 217 ? -4.378 12.948 14.507 1.00 92.69 217 TYR A C 1
ATOM 1640 O O . TYR A 1 217 ? -3.762 13.710 13.763 1.00 92.69 217 TYR A O 1
ATOM 1648 N N . GLU A 1 218 ? -4.693 13.308 15.755 1.00 92.50 218 GLU A N 1
ATOM 1649 C CA . GLU A 1 218 ? -4.353 14.631 16.301 1.00 92.50 218 GLU A CA 1
ATOM 1650 C C . GLU A 1 218 ? -2.841 14.900 16.298 1.00 92.50 218 GLU A C 1
ATOM 1652 O O . GLU A 1 218 ? -2.392 15.994 15.941 1.00 92.50 218 GLU A O 1
ATOM 1657 N N . LYS A 1 219 ? -2.031 13.895 16.660 1.00 92.19 219 LYS A N 1
ATOM 1658 C CA . LYS A 1 219 ? -0.566 14.006 16.610 1.00 92.19 219 LYS A CA 1
ATOM 1659 C C . LYS A 1 219 ? -0.060 14.160 15.180 1.00 92.19 219 LYS A C 1
ATOM 1661 O O . LYS A 1 219 ? 0.844 14.958 14.949 1.00 92.19 219 LYS A O 1
ATOM 1666 N N . VAL A 1 220 ? -0.638 13.429 14.230 1.00 92.94 220 VAL A N 1
ATOM 1667 C CA . VAL A 1 220 ? -0.303 13.556 12.808 1.00 92.94 220 VAL A CA 1
ATOM 1668 C C . VAL A 1 220 ? -0.628 14.953 12.292 1.00 92.94 220 VAL A C 1
ATOM 1670 O O . VAL A 1 220 ? 0.244 15.579 11.692 1.00 92.94 220 VAL A O 1
ATOM 1673 N N . ALA A 1 221 ? -1.802 15.502 12.611 1.00 90.44 221 ALA A N 1
ATOM 1674 C CA . ALA A 1 221 ? -2.164 16.866 12.231 1.00 90.44 221 ALA A CA 1
ATOM 1675 C C . ALA A 1 221 ? -1.149 17.899 12.761 1.00 90.44 221 ALA A C 1
ATOM 1677 O O . ALA A 1 221 ? -0.701 18.780 12.024 1.00 90.44 221 ALA A O 1
ATOM 1678 N N . GLN A 1 222 ? -0.709 17.761 14.017 1.00 89.94 222 GLN A N 1
ATOM 1679 C CA . GLN A 1 222 ? 0.338 18.619 14.583 1.00 89.94 222 GLN A CA 1
ATOM 1680 C C . GLN A 1 222 ? 1.691 18.449 13.879 1.00 89.94 222 GLN A C 1
ATOM 1682 O O . GLN A 1 222 ? 2.391 19.437 13.650 1.00 89.94 222 GLN A O 1
ATOM 1687 N N . THR A 1 223 ? 2.078 17.222 13.532 1.00 87.81 223 THR A N 1
ATOM 1688 C CA . THR A 1 223 ? 3.331 16.946 12.815 1.00 87.81 223 THR A CA 1
ATOM 1689 C C . THR A 1 223 ? 3.309 17.524 11.403 1.00 87.81 223 THR A C 1
ATOM 1691 O O . THR A 1 223 ? 4.282 18.155 11.003 1.00 87.81 223 THR A O 1
ATOM 1694 N N . ILE A 1 224 ? 2.189 17.420 10.682 1.00 88.12 224 ILE A N 1
ATOM 1695 C CA . ILE A 1 224 ? 2.012 18.038 9.360 1.00 88.12 224 ILE A CA 1
ATOM 1696 C C . ILE A 1 224 ? 2.177 19.561 9.448 1.00 88.12 224 ILE A C 1
ATOM 1698 O O . ILE A 1 224 ? 2.878 20.153 8.628 1.00 88.12 224 ILE A O 1
ATOM 1702 N N . ILE A 1 225 ? 1.598 20.202 10.470 1.00 85.69 225 ILE A N 1
ATOM 1703 C CA . ILE A 1 225 ? 1.773 21.645 10.705 1.00 85.69 225 ILE A CA 1
ATOM 1704 C C . ILE A 1 225 ? 3.249 21.988 10.947 1.00 85.69 225 ILE A C 1
ATOM 1706 O O . ILE A 1 225 ? 3.749 22.969 10.397 1.00 85.69 225 ILE A O 1
ATOM 1710 N N . LYS A 1 226 ? 3.968 21.179 11.735 1.00 82.06 226 LYS A N 1
ATOM 1711 C CA . LYS A 1 226 ? 5.403 21.382 11.992 1.00 82.06 226 LYS A CA 1
ATOM 1712 C C . LYS A 1 226 ? 6.258 21.192 10.738 1.00 82.06 226 LYS A C 1
ATOM 1714 O O . LYS A 1 226 ? 7.150 22.005 10.516 1.00 82.06 226 LYS A O 1
ATOM 1719 N N . LEU A 1 227 ? 5.969 20.179 9.918 1.00 83.50 227 LEU A N 1
ATOM 1720 C CA . LEU A 1 227 ? 6.637 19.936 8.632 1.00 83.50 227 LEU A CA 1
ATOM 1721 C C . LEU A 1 227 ? 6.405 21.101 7.665 1.00 83.50 227 LEU A C 1
ATOM 1723 O O . LEU A 1 227 ? 7.349 21.623 7.080 1.00 83.50 227 LEU A O 1
ATOM 1727 N N . LYS A 1 228 ? 5.160 21.578 7.564 1.00 81.81 228 LYS A N 1
ATOM 1728 C CA . LYS A 1 228 ? 4.806 22.771 6.783 1.00 81.81 228 LYS A CA 1
ATOM 1729 C C . LYS A 1 228 ? 5.543 24.026 7.264 1.00 81.81 228 LYS A C 1
ATOM 1731 O O . LYS A 1 228 ? 5.866 24.894 6.458 1.00 81.81 228 LYS A O 1
ATOM 1736 N N . GLY A 1 229 ? 5.782 24.135 8.569 1.00 72.94 229 GLY A N 1
ATOM 1737 C CA . GLY A 1 229 ? 6.536 25.228 9.179 1.00 72.94 229 GLY A CA 1
ATOM 1738 C C . GLY A 1 229 ? 8.059 25.057 9.158 1.00 72.94 229 GLY A C 1
ATOM 1739 O O . GLY A 1 229 ? 8.738 25.940 9.663 1.00 72.94 229 GLY A O 1
ATOM 1740 N N . GLY A 1 230 ? 8.598 23.945 8.642 1.00 67.56 230 GLY A N 1
ATOM 1741 C CA . GLY A 1 230 ? 10.041 23.659 8.656 1.00 67.56 230 GLY A CA 1
ATOM 1742 C C . GLY A 1 230 ? 10.630 23.357 10.043 1.00 67.56 230 GLY A C 1
ATOM 1743 O O . GLY A 1 230 ? 11.844 23.324 10.205 1.00 67.56 230 GLY A O 1
ATOM 1744 N N . VAL A 1 231 ? 9.786 23.131 11.056 1.00 63.28 231 VAL A N 1
ATOM 1745 C CA . VAL A 1 231 ? 10.197 22.917 12.460 1.00 63.28 231 VAL A CA 1
ATOM 1746 C C . VAL A 1 231 ? 10.673 21.479 12.707 1.00 63.28 231 VAL A C 1
ATOM 1748 O O . VAL A 1 231 ? 11.352 21.196 13.693 1.00 63.28 231 VAL A O 1
ATOM 1751 N N . VAL A 1 232 ? 10.296 20.556 11.824 1.00 62.41 232 VAL A N 1
ATOM 1752 C CA . VAL A 1 232 ? 10.713 19.152 11.834 1.00 62.41 232 VAL A CA 1
ATOM 1753 C C . VAL A 1 232 ? 11.261 18.829 10.449 1.00 62.41 232 VAL A C 1
ATOM 1755 O O . VAL A 1 232 ? 10.662 19.228 9.451 1.00 62.41 232 VAL A O 1
ATOM 1758 N N . SER A 1 233 ? 12.385 18.117 10.403 1.00 63.69 233 SER A N 1
ATOM 1759 C CA . SER A 1 233 ? 12.989 17.621 9.166 1.00 63.69 233 SER A CA 1
ATOM 1760 C C . SER A 1 233 ? 12.687 16.138 8.998 1.00 63.69 233 SER A C 1
ATOM 1762 O O . SER A 1 233 ? 12.604 15.406 9.984 1.00 63.69 233 SER A O 1
ATOM 1764 N N . LEU A 1 234 ? 12.536 15.718 7.748 1.00 73.62 234 LEU A N 1
ATOM 1765 C CA . LEU A 1 234 ? 12.513 14.309 7.360 1.00 73.62 234 LEU A CA 1
ATOM 1766 C C . LEU A 1 234 ? 13.937 13.731 7.386 1.00 73.62 234 LEU A C 1
ATOM 1768 O O . LEU A 1 234 ? 14.910 14.495 7.400 1.00 73.62 234 LEU A O 1
ATOM 1772 N N . GLU A 1 235 ? 14.063 12.406 7.402 1.00 64.81 235 GLU A N 1
ATOM 1773 C CA . GLU A 1 235 ? 15.374 11.753 7.379 1.00 64.81 235 GLU A CA 1
ATOM 1774 C C . GLU A 1 235 ? 16.110 12.034 6.055 1.00 64.81 235 GLU A C 1
ATOM 1776 O O . GLU A 1 235 ? 15.506 12.191 4.991 1.00 64.81 235 GLU A O 1
ATOM 1781 N N . GLU A 1 236 ? 17.440 12.168 6.106 1.00 53.03 236 GLU A N 1
ATOM 1782 C CA . GLU A 1 236 ? 18.237 12.387 4.894 1.00 53.03 236 GLU A CA 1
ATOM 1783 C C . GLU A 1 236 ? 18.341 11.087 4.068 1.00 53.03 236 GLU A C 1
ATOM 1785 O O . GLU A 1 236 ? 18.627 10.039 4.649 1.00 53.03 236 GLU A O 1
ATOM 1790 N N . PRO A 1 237 ? 18.209 11.128 2.723 1.00 53.28 237 PRO A N 1
ATOM 1791 C CA . PRO A 1 237 ? 18.032 12.299 1.864 1.00 53.28 237 PRO A CA 1
ATOM 1792 C C . PRO A 1 237 ? 16.563 12.510 1.444 1.00 53.28 237 PRO A C 1
ATOM 1794 O O . PRO A 1 237 ? 16.125 12.012 0.408 1.00 53.28 237 PRO A O 1
ATOM 1797 N N . ALA A 1 238 ? 15.801 13.304 2.199 1.00 60.06 238 ALA A N 1
ATOM 1798 C CA . ALA A 1 238 ? 14.450 13.689 1.794 1.00 60.06 238 ALA A CA 1
ATOM 1799 C C . ALA A 1 238 ? 14.446 14.500 0.474 1.00 60.06 238 ALA A C 1
ATOM 1801 O O . ALA A 1 238 ? 15.222 15.454 0.336 1.00 60.06 238 ALA A O 1
ATOM 1802 N N . PRO A 1 239 ? 13.571 14.176 -0.499 1.00 68.75 239 PRO A N 1
ATOM 1803 C CA . PRO A 1 239 ? 13.517 14.869 -1.782 1.00 68.75 239 PRO A CA 1
ATOM 1804 C C . PRO A 1 239 ? 12.801 16.222 -1.644 1.00 68.75 239 PRO A C 1
ATOM 1806 O O . PRO A 1 239 ? 11.572 16.324 -1.650 1.00 68.75 239 PRO A O 1
ATOM 1809 N N . TYR A 1 240 ? 13.585 17.289 -1.505 1.00 68.12 240 TYR A N 1
ATOM 1810 C CA . TYR A 1 240 ? 13.087 18.666 -1.497 1.00 68.12 240 TYR A CA 1
ATOM 1811 C C . TYR A 1 240 ? 12.849 19.181 -2.917 1.00 68.12 240 TYR A C 1
ATOM 1813 O O . TYR A 1 240 ? 13.615 18.883 -3.837 1.00 68.12 240 TYR A O 1
ATOM 1821 N N . ARG A 1 241 ? 11.826 20.024 -3.091 1.00 62.53 241 ARG A N 1
ATOM 1822 C CA . ARG A 1 241 ? 11.616 20.720 -4.365 1.00 62.53 241 ARG A CA 1
ATOM 1823 C C . ARG A 1 241 ? 12.749 21.701 -4.631 1.00 62.53 241 ARG A C 1
ATOM 1825 O O . ARG A 1 241 ? 13.100 22.510 -3.777 1.00 62.53 241 ARG A O 1
ATOM 1832 N N . THR A 1 242 ? 13.279 21.661 -5.847 1.00 58.38 242 THR A N 1
ATOM 1833 C CA . THR A 1 242 ? 14.305 22.600 -6.335 1.00 58.38 242 THR A CA 1
ATOM 1834 C C . THR A 1 242 ? 13.729 23.664 -7.273 1.00 58.38 242 THR A C 1
ATOM 1836 O O . THR A 1 242 ? 14.398 24.645 -7.584 1.00 58.38 242 THR A O 1
ATOM 1839 N N . ASP A 1 243 ? 12.474 23.493 -7.695 1.00 53.53 243 ASP A N 1
ATOM 1840 C CA . ASP A 1 243 ? 11.737 24.329 -8.648 1.00 53.53 243 ASP A CA 1
ATOM 1841 C C . ASP A 1 243 ? 10.796 25.350 -7.975 1.00 53.53 243 ASP A C 1
ATOM 1843 O O . ASP A 1 243 ? 10.260 26.245 -8.627 1.00 53.53 243 ASP A O 1
ATOM 1847 N N . SER A 1 244 ? 10.605 25.227 -6.661 1.00 47.06 244 SER A N 1
ATOM 1848 C CA . SER A 1 244 ? 9.727 26.057 -5.838 1.00 47.06 244 SER A CA 1
ATOM 1849 C C . SER A 1 244 ? 10.555 27.098 -5.078 1.00 47.06 244 SER A C 1
ATOM 1851 O O . SER A 1 244 ? 11.367 26.751 -4.219 1.00 47.06 244 SER A O 1
ATOM 1853 N N . GLN A 1 245 ? 10.355 28.393 -5.364 1.00 46.66 245 GLN A N 1
ATOM 1854 C CA . GLN A 1 245 ? 10.811 29.444 -4.451 1.00 46.66 245 GLN A CA 1
ATOM 1855 C C . GLN A 1 245 ? 9.943 29.379 -3.197 1.00 46.66 245 GLN A C 1
ATOM 1857 O O . GLN A 1 245 ? 8.812 29.864 -3.174 1.00 46.66 245 GLN A O 1
ATOM 1862 N N . ASN A 1 246 ? 10.475 28.745 -2.158 1.00 47.50 246 ASN A N 1
ATOM 1863 C CA . ASN A 1 246 ? 9.824 28.670 -0.865 1.00 47.50 246 ASN A CA 1
ATOM 1864 C C . ASN A 1 246 ? 9.649 30.101 -0.318 1.00 47.50 246 ASN A C 1
ATOM 1866 O O . ASN A 1 246 ? 10.616 30.734 0.102 1.00 47.50 246 ASN A O 1
ATOM 1870 N N . ALA A 1 247 ? 8.424 30.638 -0.341 1.00 46.84 247 ALA A N 1
ATOM 1871 C CA . ALA A 1 247 ? 8.130 31.988 0.159 1.00 46.84 247 ALA A CA 1
ATOM 1872 C C . ALA A 1 247 ? 8.377 32.131 1.677 1.00 46.84 247 ALA A C 1
ATOM 1874 O O . ALA A 1 247 ? 8.430 33.244 2.192 1.00 46.84 247 ALA A O 1
ATOM 1875 N N . ASN A 1 248 ? 8.567 31.001 2.368 1.00 45.94 248 ASN A N 1
ATOM 1876 C CA . ASN A 1 248 ? 8.933 30.901 3.776 1.00 45.94 248 ASN A CA 1
ATOM 1877 C C . ASN A 1 248 ? 10.377 30.412 3.956 1.00 45.94 248 ASN A C 1
ATOM 1879 O O . ASN A 1 248 ? 10.638 29.655 4.885 1.00 45.94 248 ASN A O 1
ATOM 1883 N N . ALA A 1 249 ? 11.304 30.771 3.059 1.00 43.44 249 ALA A N 1
ATOM 1884 C CA . ALA A 1 249 ? 12.723 30.470 3.225 1.00 43.44 249 ALA A CA 1
ATOM 1885 C C . ALA A 1 249 ? 13.262 31.119 4.514 1.00 43.44 249 ALA A C 1
ATOM 1887 O O . ALA A 1 249 ? 13.801 32.225 4.512 1.00 43.44 249 ALA A O 1
ATOM 1888 N N . GLU A 1 250 ? 13.094 30.424 5.635 1.00 42.44 250 GLU A N 1
ATOM 1889 C CA . GLU A 1 250 ? 13.858 30.672 6.836 1.00 42.44 250 GLU A CA 1
ATOM 1890 C C . GLU A 1 250 ? 15.311 30.340 6.498 1.00 42.44 250 GLU A C 1
ATOM 1892 O O . GLU A 1 250 ? 15.631 29.296 5.925 1.00 42.44 250 GLU A O 1
ATOM 1897 N N . VAL A 1 251 ? 16.187 31.300 6.770 1.00 40.72 251 VAL A N 1
ATOM 1898 C CA . VAL A 1 251 ? 17.611 31.231 6.467 1.00 40.72 251 VAL A CA 1
ATOM 1899 C C . VAL A 1 251 ? 18.202 30.001 7.160 1.00 40.72 251 VAL A C 1
ATOM 1901 O O . VAL A 1 251 ? 18.424 30.010 8.372 1.00 40.72 251 VAL A O 1
ATOM 1904 N N . ILE A 1 252 ? 18.507 28.948 6.396 1.00 39.88 252 ILE A N 1
ATOM 1905 C CA . ILE A 1 252 ? 19.278 27.806 6.894 1.00 39.88 252 ILE A CA 1
ATOM 1906 C C . ILE A 1 252 ? 20.717 28.289 7.099 1.00 39.88 252 ILE A C 1
ATOM 1908 O O . ILE A 1 252 ? 21.556 28.240 6.200 1.00 39.88 252 ILE A O 1
ATOM 1912 N N . THR A 1 253 ? 21.020 28.793 8.295 1.00 38.59 253 THR A N 1
ATOM 1913 C CA . THR A 1 253 ? 22.402 29.085 8.687 1.00 38.59 253 THR A CA 1
ATOM 1914 C C . THR A 1 253 ? 23.104 27.781 9.066 1.00 38.59 253 THR A C 1
ATOM 1916 O O . THR A 1 253 ? 23.126 27.350 10.215 1.00 38.59 253 THR A O 1
ATOM 1919 N N . SER A 1 254 ? 23.726 27.132 8.082 1.00 37.91 254 SER A N 1
ATOM 1920 C CA . SER A 1 254 ? 24.816 26.196 8.362 1.00 37.91 254 SER A CA 1
ATOM 1921 C C . SER A 1 254 ? 25.982 26.992 8.954 1.00 37.91 254 SER A C 1
ATOM 1923 O O . SER A 1 254 ? 26.432 27.964 8.344 1.00 37.91 254 SER A O 1
ATOM 1925 N N . ARG A 1 255 ? 26.519 26.579 10.116 1.00 40.94 255 ARG A N 1
ATOM 1926 C CA . ARG A 1 255 ? 27.684 27.221 10.777 1.00 40.94 255 ARG A CA 1
ATOM 1927 C C . ARG A 1 255 ? 28.903 27.418 9.864 1.00 40.94 255 ARG A C 1
ATOM 1929 O O . ARG A 1 255 ? 29.806 28.158 10.240 1.00 40.94 255 ARG A O 1
ATOM 1936 N N . TYR A 1 256 ? 28.943 26.769 8.700 1.00 41.06 256 TYR A N 1
ATOM 1937 C CA . TYR A 1 256 ? 30.092 26.776 7.800 1.00 41.06 256 TYR A CA 1
ATOM 1938 C C . TYR A 1 256 ? 29.793 27.234 6.369 1.00 41.06 256 TYR A C 1
ATOM 1940 O O . TYR A 1 256 ? 30.699 27.197 5.539 1.00 41.06 256 TYR A O 1
ATOM 1948 N N . LYS A 1 257 ? 28.576 27.694 6.050 1.00 32.34 257 LYS A N 1
ATOM 1949 C CA . LYS A 1 257 ? 28.286 28.250 4.719 1.00 32.34 257 LYS A CA 1
ATOM 1950 C C . LYS A 1 257 ? 27.155 29.275 4.768 1.00 32.34 257 LYS A C 1
ATOM 1952 O O . LYS A 1 257 ? 25.993 28.919 4.920 1.00 32.34 257 LYS A O 1
ATOM 1957 N N . TYR A 1 258 ? 27.521 30.542 4.586 1.00 29.94 258 TYR A N 1
ATOM 1958 C CA . TYR A 1 258 ? 26.605 31.575 4.112 1.00 29.94 258 TYR A CA 1
ATOM 1959 C C . TYR A 1 258 ? 26.521 31.459 2.586 1.00 29.94 258 TYR A C 1
ATOM 1961 O O . TYR A 1 258 ? 27.538 31.585 1.904 1.00 29.94 258 TYR A O 1
ATOM 1969 N N . LEU A 1 259 ? 25.324 31.206 2.062 1.00 35.84 259 LEU A N 1
ATOM 1970 C CA . LEU A 1 259 ? 24.965 31.507 0.678 1.00 35.84 259 LEU A CA 1
ATOM 1971 C C . LEU A 1 259 ? 24.041 32.724 0.757 1.00 35.84 259 LEU A C 1
ATOM 1973 O O . LEU A 1 259 ? 22.906 32.603 1.213 1.00 35.84 259 LEU A O 1
ATOM 1977 N N . GLY A 1 260 ? 24.600 33.895 0.455 1.00 37.66 260 GLY A N 1
ATOM 1978 C CA . GLY A 1 260 ? 23.836 35.112 0.180 1.00 37.66 260 GLY A CA 1
ATOM 1979 C C . GLY A 1 260 ? 23.510 35.224 -1.299 1.00 37.66 260 GLY A C 1
ATOM 1980 O O . GLY A 1 260 ? 24.144 34.489 -2.091 1.00 37.66 260 GLY A O 1
#

Radius of gyration: 22.32 Å; Cα contacts (8 Å, |Δi|>4): 376; chains: 1; bounding box: 49×66×48 Å

Solvent-accessible surface area (backbone atoms only — not comparable to full-atom values): 15036 Å² total; per-residue (Å²): 130,85,77,56,61,66,89,57,95,78,60,60,32,49,76,38,87,91,75,78,46,70,44,67,82,43,68,32,51,44,66,44,51,43,55,33,82,81,41,80,46,20,26,40,37,40,40,64,40,65,73,89,82,40,87,43,35,76,73,45,38,39,36,33,32,28,28,87,87,70,49,72,51,79,73,45,71,36,48,74,87,59,30,34,38,74,43,50,57,74,72,46,68,64,25,49,34,35,38,37,42,33,35,35,76,38,69,57,92,53,53,60,66,48,46,66,63,18,56,42,81,44,71,31,102,46,83,48,44,70,67,67,35,50,83,63,42,49,70,69,56,51,49,55,46,34,75,77,37,74,58,45,66,61,54,18,37,52,51,27,52,50,56,50,43,75,60,38,44,74,56,32,32,56,66,66,52,69,63,55,75,52,72,91,73,52,50,65,67,61,33,50,43,44,46,45,41,18,47,46,54,58,28,53,87,71,73,72,59,47,70,70,44,53,57,48,43,56,52,39,55,53,48,52,52,31,45,55,68,65,76,47,81,76,64,89,87,61,52,60,46,85,88,50,83,55,92,77,69,68,82,78,75,50,100,85,49,88,83,129

Nearest PDB structures (foldseek):
  8a7e-assembly1_Q  TM=4.399E-01  e=5.453E-01  Homo sapiens
  3ggl-assembly1_A  TM=4.153E-01  e=1.175E+00  Bacteroides thetaiotaomicron
  1gqp-assembly1_A  TM=4.842E-01  e=1.675E+00  Saccharomyces cerevisiae
  2j22-assembly1_A  TM=5.303E-01  e=5.144E+00  Streptococcus pneumoniae TIGR4
  1o59-assembly1_A  TM=5.012E-01  e=4.571E+00  Saccharomyces cerevisiae

Secondary structure (DSSP, 8-state):
--------TT-SSEEETTTTEEETT-SSEEEEEEEGGG-TT-EEEE-PPPTTT--PPEEEEEEEEEETTSPBPPPEEEBTTTEEEE--HHHHTTEEEEEEEEEESS--S-HHHHHHHHEE--S-SSSS-GGGGGGTS-HHHHHHHHHH-TTHHHHHHHHHHHHHHHHHTTTB-HHHHHT---TTTS-HHHHHHHHHHHHHHHHGGGT---HHHHHHHHHHHHHHHHHHTTSSPPSSS--B-SSS--TT-----BTTB---